Protein AF-A0A7Z9LUC1-F1 (afdb_monomer_lite)

Radius of gyration: 27.68 Å; chains: 1; bounding box: 81×63×62 Å

Structure (mmCIF, N/CA/C/O backbone):
data_AF-A0A7Z9LUC1-F1
#
_entry.id   AF-A0A7Z9LUC1-F1
#
loop_
_atom_site.group_PDB
_atom_site.id
_atom_site.type_symbol
_atom_site.label_atom_id
_atom_site.label_alt_id
_atom_site.label_comp_id
_atom_site.label_asym_id
_atom_site.label_entity_id
_atom_site.label_seq_id
_atom_site.pdbx_PDB_ins_code
_atom_site.Cartn_x
_atom_site.Cartn_y
_atom_site.Cartn_z
_atom_site.occupancy
_atom_site.B_iso_or_equiv
_atom_site.auth_seq_id
_atom_site.auth_comp_id
_atom_site.auth_asym_id
_atom_site.auth_atom_id
_atom_site.pdbx_PDB_model_num
ATOM 1 N N . MET A 1 1 ? -59.939 -39.949 -5.354 1.00 37.09 1 MET A N 1
ATOM 2 C CA . MET A 1 1 ? -58.717 -40.698 -5.726 1.00 37.09 1 MET A CA 1
ATOM 3 C C . MET A 1 1 ? -58.022 -39.953 -6.858 1.00 37.09 1 MET A C 1
ATOM 5 O O . MET A 1 1 ? -58.397 -40.127 -8.005 1.00 37.09 1 MET A O 1
ATOM 9 N N . LEU A 1 2 ? -57.075 -39.066 -6.539 1.00 43.50 2 LEU A N 1
ATOM 10 C CA . LEU A 1 2 ? -56.243 -38.364 -7.525 1.00 43.50 2 LEU A CA 1
ATOM 11 C C . LEU A 1 2 ? -54.857 -39.009 -7.495 1.00 43.50 2 LEU A C 1
ATOM 13 O O . LEU A 1 2 ? -54.134 -38.897 -6.507 1.00 43.50 2 LEU A O 1
ATOM 17 N N . LYS A 1 3 ? -54.538 -39.763 -8.547 1.00 45.09 3 LYS A N 1
ATOM 18 C CA . LYS A 1 3 ? -53.253 -40.441 -8.724 1.00 45.09 3 LYS A CA 1
ATOM 19 C C . LYS A 1 3 ? -52.226 -39.356 -9.073 1.00 45.09 3 LYS A C 1
ATOM 21 O O . LYS A 1 3 ? -52.332 -38.729 -10.119 1.00 45.09 3 LYS A O 1
ATOM 26 N N . LYS A 1 4 ? -51.303 -39.060 -8.154 1.00 48.16 4 LYS A N 1
ATOM 27 C CA . LYS A 1 4 ? -50.199 -38.119 -8.390 1.00 48.16 4 LYS A CA 1
ATOM 28 C C . LYS A 1 4 ? -49.272 -38.739 -9.439 1.00 48.16 4 LYS A C 1
ATOM 30 O O . LYS A 1 4 ? -48.625 -39.743 -9.154 1.00 48.16 4 LYS A O 1
ATOM 35 N N . ASP A 1 5 ? -49.227 -38.148 -10.631 1.00 55.41 5 ASP A N 1
ATOM 36 C CA . ASP A 1 5 ? -48.279 -38.500 -11.695 1.00 55.41 5 ASP A CA 1
ATOM 37 C C . ASP A 1 5 ? -46.853 -38.101 -11.285 1.00 55.41 5 ASP A C 1
ATOM 39 O O . ASP A 1 5 ? -46.320 -37.043 -11.623 1.00 55.41 5 ASP A O 1
ATOM 43 N N . GLU A 1 6 ? -46.222 -38.974 -10.505 1.00 54.75 6 GLU A N 1
ATOM 44 C CA . GLU A 1 6 ? -44.841 -38.848 -10.031 1.00 54.75 6 GLU A CA 1
ATOM 45 C C . GLU A 1 6 ? -43.815 -38.903 -11.183 1.00 54.75 6 GLU A C 1
ATOM 47 O O . GLU A 1 6 ? -42.670 -38.465 -11.051 1.00 54.75 6 GLU A O 1
ATOM 52 N N . THR A 1 7 ? -44.229 -39.418 -12.341 1.00 53.62 7 THR A N 1
ATOM 53 C CA . THR A 1 7 ? -43.395 -39.640 -13.527 1.00 53.62 7 THR A CA 1
ATOM 54 C C . THR A 1 7 ? -43.104 -38.354 -14.298 1.00 53.62 7 THR A C 1
ATOM 56 O O . THR A 1 7 ? -42.040 -38.238 -14.906 1.00 53.62 7 THR A O 1
ATOM 59 N N . THR A 1 8 ? -44.001 -37.367 -14.252 1.00 53.59 8 THR A N 1
ATOM 60 C CA . THR A 1 8 ? -43.848 -36.091 -14.976 1.00 53.59 8 THR A CA 1
ATOM 61 C C . THR A 1 8 ? -42.883 -35.148 -14.251 1.00 53.59 8 THR A C 1
ATOM 63 O O . THR A 1 8 ? -42.060 -34.491 -14.884 1.00 53.59 8 THR A O 1
ATOM 66 N N . SER A 1 9 ? -42.895 -35.163 -12.913 1.00 55.50 9 SER A N 1
ATOM 67 C CA . SER A 1 9 ? -42.012 -34.338 -12.072 1.00 55.50 9 SER A CA 1
ATOM 68 C C . SER A 1 9 ? -40.536 -34.746 -12.187 1.00 55.50 9 SER A C 1
ATOM 70 O O . SER A 1 9 ? -39.660 -33.898 -12.361 1.00 55.50 9 SER A O 1
ATOM 72 N N . LYS A 1 10 ? -40.251 -36.057 -12.205 1.00 56.69 10 LYS A N 1
ATOM 73 C CA . LYS A 1 10 ? -38.877 -36.570 -12.348 1.00 56.69 10 LYS A CA 1
ATOM 74 C C . LYS A 1 10 ? -38.279 -36.215 -13.714 1.00 56.69 10 LYS A C 1
ATOM 76 O O . LYS A 1 10 ? -37.131 -35.790 -13.775 1.00 56.69 10 LYS A O 1
ATOM 81 N N . LYS A 1 11 ? -39.058 -36.295 -14.800 1.00 61.00 11 LYS A N 1
ATOM 82 C CA . LYS A 1 11 ? -38.593 -35.937 -16.155 1.00 61.00 11 LYS A CA 1
ATOM 83 C C . LYS A 1 11 ? -38.233 -34.452 -16.291 1.00 61.00 11 LYS A C 1
ATOM 85 O O . LYS A 1 11 ? -37.214 -34.143 -16.902 1.00 61.00 11 LYS A O 1
ATOM 90 N N . CYS A 1 12 ? -39.007 -33.551 -15.680 1.00 57.94 12 CYS A N 1
ATOM 91 C CA . CYS A 1 12 ? -38.664 -32.125 -15.630 1.00 57.94 12 CYS A CA 1
ATOM 92 C C . CYS A 1 12 ? -37.398 -31.860 -14.805 1.00 57.94 12 CYS A C 1
ATOM 94 O O . CYS A 1 12 ? -36.564 -31.059 -15.216 1.00 57.94 12 CYS A O 1
ATOM 96 N N . LEU A 1 13 ? -37.224 -32.555 -13.677 1.00 63.50 13 LEU A N 1
ATOM 97 C CA . LEU A 1 13 ? -36.044 -32.392 -12.829 1.00 63.50 13 LEU A CA 1
ATOM 98 C C . LEU A 1 13 ? -34.760 -32.853 -13.541 1.00 63.50 13 LEU A C 1
ATOM 100 O O . LEU A 1 13 ? -33.768 -32.129 -13.543 1.00 63.50 13 LEU A O 1
ATOM 104 N N . TYR A 1 14 ? -34.794 -34.008 -14.216 1.00 66.50 14 TYR A N 1
ATOM 105 C CA . TYR A 1 14 ? -33.657 -34.499 -15.002 1.00 66.50 14 TYR A CA 1
ATOM 106 C C . TYR A 1 14 ? -33.365 -33.627 -16.231 1.00 66.50 14 TYR A C 1
ATOM 108 O O . TYR A 1 14 ? -32.198 -33.390 -16.537 1.00 66.50 14 TYR A O 1
ATOM 116 N N . GLY A 1 15 ? -34.397 -33.099 -16.900 1.00 65.81 15 GLY A N 1
ATOM 117 C CA . GLY A 1 15 ? -34.229 -32.166 -18.019 1.00 65.81 15 GLY A CA 1
ATOM 118 C C . GLY A 1 15 ? -33.549 -30.857 -17.604 1.00 65.81 15 GLY A C 1
ATOM 119 O O . GLY A 1 15 ? -32.634 -30.397 -18.284 1.00 65.81 15 GLY A O 1
ATOM 120 N N . SER A 1 16 ? -33.930 -30.297 -16.452 1.00 66.44 16 SER A N 1
ATOM 121 C CA . SER A 1 16 ? -33.320 -29.074 -15.917 1.00 66.44 16 SER A CA 1
ATOM 122 C C . SER A 1 16 ? -31.877 -29.284 -15.451 1.00 66.44 16 SER A C 1
ATOM 124 O O . SER A 1 16 ? -31.035 -28.423 -15.685 1.00 66.44 16 SER A O 1
ATOM 126 N N . ILE A 1 17 ? -31.559 -30.435 -14.848 1.00 66.44 17 ILE A N 1
ATOM 127 C CA . ILE A 1 17 ? -30.181 -30.770 -14.449 1.00 66.44 17 ILE A CA 1
ATOM 128 C C . ILE A 1 17 ? -29.286 -30.944 -15.686 1.00 66.44 17 ILE A C 1
ATOM 130 O O . ILE A 1 17 ? -28.167 -30.436 -15.701 1.00 66.44 17 ILE A O 1
ATOM 134 N N . LEU A 1 18 ? -29.784 -31.594 -16.746 1.00 66.06 18 LEU A N 1
ATOM 135 C CA . LEU A 1 18 ? -29.043 -31.759 -17.999 1.00 66.06 18 LEU A CA 1
ATOM 136 C C . LEU A 1 18 ? -28.792 -30.412 -18.697 1.00 66.06 18 LEU A C 1
ATOM 138 O O . LEU A 1 18 ? -27.696 -30.180 -19.199 1.00 66.06 18 LEU A O 1
ATOM 142 N N . ALA A 1 19 ? -29.769 -29.500 -18.680 1.00 63.81 19 ALA A N 1
ATOM 143 C CA . ALA A 1 19 ? -29.610 -28.155 -19.229 1.00 63.81 19 ALA A CA 1
ATOM 144 C C . ALA A 1 19 ? -28.565 -27.329 -18.456 1.00 63.81 19 ALA A C 1
ATOM 146 O O . ALA A 1 19 ? -27.736 -26.669 -19.077 1.00 63.81 19 ALA A O 1
ATOM 147 N N . ILE A 1 20 ? -28.552 -27.406 -17.119 1.00 62.88 20 ILE A N 1
ATOM 148 C CA . ILE A 1 20 ? -27.555 -26.720 -16.280 1.00 62.88 20 ILE A CA 1
ATOM 149 C C . ILE A 1 20 ? -26.149 -27.289 -16.525 1.00 62.88 20 ILE A C 1
ATOM 151 O O . ILE A 1 20 ? -25.213 -26.512 -16.683 1.00 62.88 20 ILE A O 1
ATOM 155 N N . LEU A 1 21 ? -26.007 -28.615 -16.643 1.00 58.94 21 LEU A N 1
ATOM 156 C CA . LEU A 1 21 ? -24.736 -29.275 -16.981 1.00 58.94 21 LEU A CA 1
ATOM 157 C C . LEU A 1 21 ? -24.201 -28.857 -18.359 1.00 58.94 21 LEU A C 1
ATOM 159 O O . LEU A 1 21 ? -23.006 -28.596 -18.504 1.00 58.94 21 LEU A O 1
ATOM 163 N N . LEU A 1 22 ? -25.080 -28.747 -19.360 1.00 59.06 22 LEU A N 1
ATOM 164 C CA . LEU A 1 22 ? -24.710 -28.311 -20.710 1.00 59.06 22 LEU A CA 1
ATOM 165 C C . LEU A 1 22 ? -24.332 -26.819 -20.761 1.00 59.06 22 LEU A C 1
ATOM 167 O O . LEU A 1 22 ? -23.422 -26.454 -21.500 1.00 59.06 22 LEU A O 1
ATOM 171 N N . LEU A 1 23 ? -24.970 -25.970 -19.947 1.00 57.91 23 LEU A N 1
ATOM 172 C CA . LEU A 1 23 ? -24.651 -24.539 -19.834 1.00 57.91 23 LEU A CA 1
ATOM 173 C C . LEU A 1 23 ? -23.375 -24.268 -19.013 1.00 57.91 23 LEU A C 1
ATOM 175 O O . LEU A 1 23 ? -22.664 -23.307 -19.300 1.00 57.91 23 LEU A O 1
ATOM 179 N N . SER A 1 24 ? -23.038 -25.112 -18.031 1.00 56.50 24 SER A N 1
ATOM 180 C CA . SER A 1 24 ? -21.770 -25.009 -17.290 1.00 56.50 24 SER A CA 1
ATOM 181 C C . SER A 1 24 ? -20.559 -25.518 -18.078 1.00 56.50 24 SER A C 1
ATOM 183 O O . SER A 1 24 ? -19.441 -25.069 -17.840 1.00 56.50 24 SER A O 1
ATOM 185 N N . ALA A 1 25 ? -20.758 -26.427 -19.038 1.00 51.53 25 ALA A N 1
ATOM 186 C CA . ALA A 1 25 ? -19.661 -26.979 -19.834 1.00 51.53 25 ALA A CA 1
ATOM 187 C C . ALA A 1 25 ? -19.021 -25.937 -20.772 1.00 51.53 25 ALA A C 1
ATOM 189 O O . ALA A 1 25 ? -17.828 -26.012 -21.059 1.00 51.53 25 ALA A O 1
ATOM 190 N N . THR A 1 26 ? -19.774 -24.924 -21.214 1.00 50.62 26 THR A N 1
ATOM 191 C CA . THR A 1 26 ? -19.272 -23.920 -22.167 1.00 50.62 26 THR A CA 1
ATOM 192 C C . THR A 1 26 ? -18.388 -22.839 -21.544 1.00 50.62 26 THR A C 1
ATOM 194 O O . THR A 1 26 ? -17.647 -22.185 -22.269 1.00 50.62 26 THR A O 1
ATOM 197 N N . THR A 1 27 ? -18.415 -22.642 -20.220 1.00 49.31 27 THR A N 1
ATOM 198 C CA . THR A 1 27 ? -17.575 -21.625 -19.556 1.00 49.31 27 THR A CA 1
ATOM 199 C C . THR A 1 27 ? -16.221 -22.156 -19.092 1.00 49.31 27 THR A C 1
ATOM 201 O O . THR A 1 27 ? -15.328 -21.360 -18.822 1.00 49.31 27 THR A O 1
ATOM 204 N N . VAL A 1 28 ? -16.043 -23.479 -19.023 1.00 48.56 28 VAL A N 1
ATOM 205 C CA . VAL A 1 28 ? -14.766 -24.095 -18.617 1.00 48.56 28 VAL A CA 1
ATOM 206 C C . VAL A 1 28 ? -13.767 -24.132 -19.781 1.00 48.56 28 VAL A C 1
ATOM 208 O O . VAL A 1 28 ? -12.572 -23.984 -19.567 1.00 48.56 28 VAL A O 1
ATOM 211 N N . GLY A 1 29 ? -14.239 -24.208 -21.030 1.00 43.66 29 GLY A N 1
ATOM 212 C CA . GLY A 1 29 ? -13.364 -24.281 -22.209 1.00 43.66 29 GLY A CA 1
ATOM 213 C C . GLY A 1 29 ? -12.673 -22.973 -22.621 1.00 43.66 29 GLY A C 1
ATOM 214 O O . GLY A 1 29 ? -11.843 -23.000 -23.519 1.00 43.66 29 GLY A O 1
ATOM 215 N N . ALA A 1 30 ? -13.003 -21.829 -22.009 1.00 46.62 30 ALA A N 1
ATOM 216 C CA . ALA A 1 30 ? -12.463 -20.525 -22.417 1.00 46.62 30 ALA A CA 1
ATOM 217 C C . ALA A 1 30 ? -11.387 -19.957 -21.471 1.00 46.62 30 ALA A C 1
ATOM 219 O O . ALA A 1 30 ? -10.785 -18.934 -21.791 1.00 46.62 30 ALA A O 1
ATOM 220 N N . MET A 1 31 ? -11.134 -20.591 -20.318 1.00 43.66 31 MET A N 1
ATOM 221 C CA . MET A 1 31 ? -10.157 -20.110 -19.325 1.00 43.66 31 MET A CA 1
ATOM 222 C C . MET A 1 31 ? -8.804 -20.843 -19.343 1.00 43.66 31 MET A C 1
ATOM 224 O O . MET A 1 31 ? -7.901 -20.430 -18.623 1.00 43.66 31 MET A O 1
ATOM 228 N N . GLU A 1 32 ? -8.619 -21.848 -20.204 1.00 43.88 32 GLU A N 1
ATOM 229 C CA . GLU A 1 32 ? -7.378 -22.643 -20.297 1.00 43.88 32 GLU A CA 1
ATOM 230 C C . GLU A 1 32 ? -6.817 -22.746 -21.726 1.00 43.88 32 GLU A C 1
ATOM 232 O O . GLU A 1 32 ? -6.118 -23.693 -22.069 1.00 43.88 32 GLU A O 1
ATOM 237 N N . GLN A 1 33 ? -7.022 -21.730 -22.574 1.00 40.84 33 GLN A N 1
ATOM 238 C CA . GLN A 1 33 ? -6.252 -21.619 -23.828 1.00 40.84 33 GLN A CA 1
ATOM 239 C C . GLN A 1 33 ? -4.809 -21.100 -23.602 1.00 40.84 33 GLN A C 1
ATOM 241 O O . GLN A 1 33 ? -4.160 -20.602 -24.520 1.00 40.84 33 GLN A O 1
ATOM 246 N N . TYR A 1 34 ? -4.320 -21.186 -22.364 1.00 37.03 34 TYR A N 1
ATOM 247 C CA . TYR A 1 34 ? -2.911 -21.133 -21.994 1.00 37.03 34 TYR A CA 1
ATOM 248 C C . TYR A 1 34 ? -2.646 -22.434 -21.227 1.00 37.03 34 TYR A C 1
ATOM 250 O O . TYR A 1 34 ? -3.199 -22.613 -20.145 1.00 37.03 34 TYR A O 1
ATOM 258 N N . PRO A 1 35 ? -1.865 -23.364 -21.786 1.00 45.97 35 PRO A N 1
ATOM 259 C CA . PRO A 1 35 ? -0.582 -23.089 -22.409 1.00 45.97 35 PRO A CA 1
ATOM 260 C C . PRO A 1 35 ? -0.699 -22.871 -23.916 1.00 45.97 35 PRO A C 1
ATOM 262 O O . PRO A 1 35 ? -1.542 -23.468 -24.579 1.00 45.97 35 PRO A O 1
ATOM 265 N N . TYR A 1 36 ? 0.174 -22.017 -24.452 1.00 48.25 36 TYR A N 1
ATOM 266 C CA . TYR A 1 36 ? 0.533 -22.040 -25.867 1.00 48.25 36 TYR A CA 1
ATOM 267 C C . TYR A 1 36 ? 0.871 -23.491 -26.232 1.00 48.25 36 TYR A C 1
ATOM 269 O O . TYR A 1 36 ? 1.918 -24.009 -25.846 1.00 48.25 36 TYR A O 1
ATOM 277 N N . PHE A 1 37 ? -0.074 -24.178 -26.871 1.00 47.78 37 PHE A N 1
ATOM 278 C CA . PHE A 1 37 ? 0.138 -25.513 -27.396 1.00 47.78 37 PHE A CA 1
ATOM 279 C C . PHE A 1 37 ? 0.857 -25.305 -28.717 1.00 47.78 37 PHE A C 1
ATOM 281 O O . PHE A 1 37 ? 0.205 -25.061 -29.728 1.00 47.78 37 PHE A O 1
ATOM 288 N N . ASP A 1 38 ? 2.188 -25.285 -28.673 1.00 52.62 38 ASP A N 1
ATOM 289 C CA . ASP A 1 38 ? 3.006 -25.263 -29.878 1.00 52.62 38 ASP A CA 1
ATOM 290 C C . ASP A 1 38 ? 2.723 -26.563 -30.633 1.00 52.62 38 ASP A C 1
ATOM 292 O O . ASP A 1 38 ? 3.088 -27.639 -30.141 1.00 52.62 38 ASP A O 1
ATOM 296 N N . PRO A 1 39 ? 2.012 -26.541 -31.773 1.00 54.47 39 PRO A N 1
ATOM 297 C CA . PRO A 1 39 ? 1.975 -27.721 -32.598 1.00 54.47 39 PRO A CA 1
ATOM 298 C C . PRO A 1 39 ? 3.404 -27.869 -33.110 1.00 54.47 39 PRO A C 1
ATOM 300 O O . PRO A 1 39 ? 3.813 -27.136 -34.008 1.00 54.47 39 PRO A O 1
ATOM 303 N N . GLN A 1 40 ? 4.148 -28.816 -32.539 1.00 53.09 40 GLN A N 1
ATOM 304 C CA . GLN A 1 40 ? 5.471 -29.276 -32.981 1.00 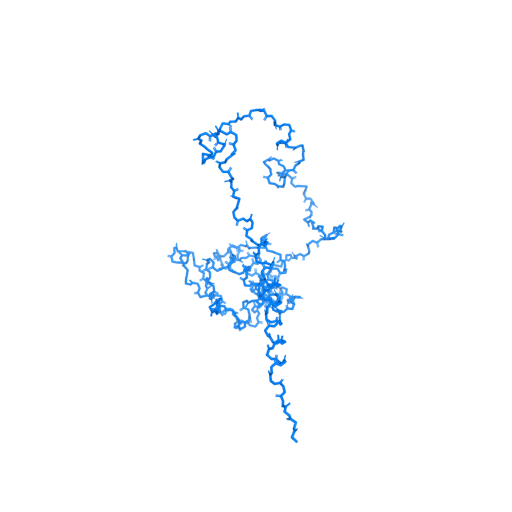53.09 40 GLN A CA 1
ATOM 305 C C . GLN A 1 40 ? 5.431 -29.913 -34.396 1.00 53.09 40 GLN A C 1
ATOM 307 O O . GLN A 1 40 ? 5.966 -30.979 -34.680 1.00 53.09 40 GLN A O 1
ATOM 312 N N . GLN A 1 41 ? 4.651 -29.314 -35.293 1.00 51.34 41 GLN A N 1
ATOM 313 C CA . GLN A 1 41 ? 4.353 -29.698 -36.665 1.00 51.34 41 GLN A CA 1
ATOM 314 C C . GLN A 1 41 ? 4.485 -28.477 -37.593 1.00 51.34 41 GLN A C 1
ATOM 316 O O . GLN A 1 41 ? 3.841 -28.397 -38.639 1.00 51.34 41 GLN A O 1
ATOM 321 N N . GLY A 1 42 ? 5.316 -27.501 -37.219 1.00 53.62 42 GLY A N 1
ATOM 322 C CA . GLY A 1 42 ? 5.697 -26.382 -38.076 1.00 53.62 42 GLY A CA 1
ATOM 323 C C . GLY A 1 42 ? 6.886 -26.728 -38.982 1.00 53.62 42 GLY A C 1
ATOM 324 O O . GLY A 1 42 ? 7.954 -27.093 -38.504 1.00 53.62 42 GLY A O 1
ATOM 325 N N . PHE A 1 43 ? 6.699 -26.585 -40.299 1.00 54.59 43 PHE A N 1
ATOM 326 C CA . PHE A 1 43 ? 7.732 -26.443 -41.347 1.00 54.59 43 PHE A CA 1
ATOM 327 C C . PHE A 1 43 ? 8.921 -27.434 -41.387 1.00 54.59 43 PHE A C 1
ATOM 329 O O . PHE A 1 43 ? 9.948 -27.111 -41.979 1.00 54.59 43 PHE A O 1
ATOM 336 N N . GLY A 1 44 ? 8.800 -28.650 -40.843 1.00 54.81 44 GLY A N 1
ATOM 337 C CA . GLY A 1 44 ? 9.841 -29.684 -40.982 1.00 54.81 44 GLY A CA 1
ATOM 338 C C . GLY A 1 44 ? 11.143 -29.370 -40.234 1.00 54.81 44 GLY A C 1
ATOM 339 O O . GLY A 1 44 ? 12.224 -29.713 -40.705 1.00 54.81 44 GLY A O 1
ATOM 340 N N . ILE A 1 45 ? 11.047 -28.688 -39.091 1.00 56.75 45 ILE A N 1
ATOM 341 C CA . ILE A 1 45 ? 12.195 -28.323 -38.257 1.00 56.75 45 ILE A CA 1
ATOM 342 C C . ILE A 1 45 ? 12.453 -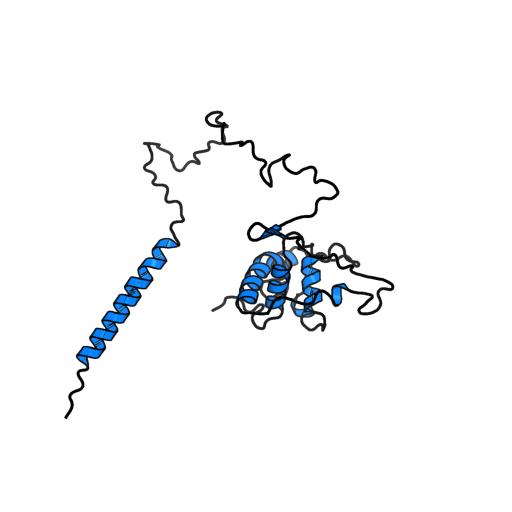29.457 -37.255 1.00 56.75 45 ILE A C 1
ATOM 344 O O . ILE A 1 45 ? 11.632 -29.712 -36.385 1.00 56.75 45 ILE A O 1
ATOM 348 N N . GLU A 1 46 ? 13.604 -30.127 -37.341 1.00 55.06 46 GLU A N 1
ATOM 349 C CA . GLU A 1 46 ? 13.928 -31.302 -36.503 1.00 55.06 46 GLU A CA 1
ATOM 350 C C . GLU A 1 46 ? 14.281 -30.971 -35.029 1.00 55.06 46 GLU A C 1
ATOM 352 O O . GLU A 1 46 ? 14.744 -31.848 -34.310 1.00 55.06 46 GLU A O 1
ATOM 357 N N . ASN A 1 47 ? 14.078 -29.730 -34.557 1.00 56.22 47 ASN A N 1
ATOM 358 C CA . ASN A 1 47 ? 14.402 -29.271 -33.190 1.00 56.22 47 ASN A CA 1
ATOM 359 C C . ASN A 1 47 ? 13.577 -28.035 -32.756 1.00 56.22 47 ASN A C 1
ATOM 361 O O . ASN A 1 47 ? 14.127 -27.041 -32.279 1.00 56.22 47 ASN A O 1
ATOM 365 N N . ASP A 1 48 ? 12.258 -28.073 -32.926 1.00 58.28 48 ASP A N 1
ATOM 366 C CA . ASP A 1 48 ? 11.347 -26.977 -32.541 1.00 58.28 48 ASP A CA 1
ATOM 367 C C . ASP A 1 48 ? 11.306 -26.653 -31.031 1.00 58.28 48 ASP A C 1
ATOM 369 O O . ASP A 1 48 ? 10.933 -25.551 -30.643 1.00 58.28 48 ASP A O 1
ATOM 373 N N . ALA A 1 49 ? 11.748 -27.581 -30.176 1.00 54.00 49 ALA A N 1
ATOM 374 C CA . ALA A 1 49 ? 11.832 -27.400 -28.728 1.00 54.00 49 ALA A CA 1
ATOM 375 C C . ALA A 1 49 ? 13.027 -26.541 -28.275 1.00 54.00 49 ALA A C 1
ATOM 377 O O . ALA A 1 49 ? 13.108 -26.156 -27.106 1.00 54.00 49 ALA A O 1
ATOM 378 N N . SER A 1 50 ? 13.980 -26.255 -29.168 1.00 54.91 50 SER A N 1
ATOM 379 C CA . SER A 1 50 ? 15.036 -25.286 -28.867 1.00 54.91 50 SER A CA 1
ATOM 380 C C . SER A 1 50 ? 14.415 -23.893 -28.901 1.00 54.91 50 SER A C 1
ATOM 382 O O . SER A 1 50 ? 13.651 -23.623 -29.827 1.00 54.91 50 SER A O 1
ATOM 384 N N . PRO A 1 51 ? 14.722 -22.985 -27.952 1.00 56.12 51 PRO A N 1
ATOM 385 C CA . PRO A 1 51 ? 14.321 -21.596 -28.099 1.00 56.12 51 PRO A CA 1
ATOM 386 C C . PRO A 1 51 ? 14.748 -21.156 -29.498 1.00 56.12 51 PRO A C 1
ATOM 388 O O . PRO A 1 51 ? 15.931 -21.196 -29.828 1.00 56.12 51 PRO A O 1
ATOM 391 N N . TRP A 1 52 ? 13.784 -20.785 -30.336 1.00 53.91 52 TRP A N 1
ATOM 392 C CA . TRP A 1 52 ? 14.022 -20.309 -31.704 1.00 53.91 52 TRP A CA 1
ATOM 393 C C . TRP A 1 52 ? 14.978 -19.106 -31.751 1.00 53.91 52 TRP A C 1
ATOM 395 O O . TRP A 1 52 ? 15.480 -18.729 -32.806 1.00 53.91 52 TRP A O 1
ATOM 405 N N . PHE A 1 53 ? 15.245 -18.522 -30.586 1.00 53.44 53 PHE A N 1
ATOM 406 C CA . PHE A 1 53 ? 16.344 -17.623 -30.321 1.00 53.44 53 PHE A CA 1
ATOM 407 C C . PHE A 1 53 ? 17.597 -18.401 -29.911 1.00 53.44 53 PHE A C 1
ATOM 409 O O . PHE A 1 53 ? 17.816 -18.707 -28.740 1.00 53.44 53 PHE A O 1
ATOM 416 N N . ASP A 1 54 ? 18.491 -18.618 -30.863 1.00 63.97 54 ASP A N 1
ATOM 417 C CA . ASP A 1 54 ? 19.857 -19.104 -30.647 1.00 63.97 54 ASP A CA 1
ATOM 418 C C . ASP A 1 54 ? 20.789 -18.045 -30.011 1.00 63.97 54 ASP A C 1
ATOM 420 O O . ASP A 1 54 ? 22.015 -18.161 -30.067 1.00 63.97 54 ASP A O 1
ATOM 424 N N . GLY A 1 55 ? 20.211 -16.982 -29.437 1.00 62.69 55 GLY A N 1
ATOM 425 C CA . GLY A 1 55 ? 20.924 -15.830 -28.892 1.00 62.69 55 GLY A CA 1
ATOM 426 C C . GLY A 1 55 ? 21.664 -14.996 -29.941 1.00 62.69 55 GLY A C 1
ATOM 427 O O . GLY A 1 55 ? 22.383 -14.072 -29.560 1.00 62.69 55 GLY A O 1
ATOM 428 N N . LYS A 1 56 ? 21.523 -15.297 -31.241 1.00 63.19 56 LYS A N 1
ATOM 429 C CA . LYS A 1 56 ? 22.160 -14.521 -32.303 1.00 63.19 56 LYS A CA 1
ATOM 430 C C . LYS A 1 56 ? 21.291 -13.337 -32.689 1.00 63.19 56 LYS A C 1
ATOM 432 O O . LYS A 1 56 ? 20.076 -13.433 -32.851 1.00 63.19 56 LYS A O 1
ATOM 437 N N . ASP A 1 57 ? 21.954 -12.201 -32.857 1.00 62.31 57 ASP A N 1
ATOM 438 C CA . ASP A 1 57 ? 21.314 -10.993 -33.343 1.00 62.31 57 ASP A CA 1
ATOM 439 C C . ASP A 1 57 ? 21.094 -11.108 -34.854 1.00 62.31 57 ASP A C 1
ATOM 441 O O . ASP A 1 57 ? 22.031 -11.032 -35.649 1.00 62.31 57 ASP A O 1
ATOM 445 N N . TYR A 1 58 ? 19.848 -11.347 -35.256 1.00 68.88 58 TYR A N 1
ATOM 446 C CA . TYR A 1 58 ? 19.473 -11.379 -36.663 1.00 68.88 58 TYR A CA 1
ATOM 447 C C . TYR A 1 58 ? 19.059 -9.974 -37.125 1.00 68.88 58 TYR A C 1
ATOM 449 O O . TYR A 1 58 ? 18.047 -9.454 -36.642 1.00 68.88 58 TYR A O 1
ATOM 457 N N . PRO A 1 59 ? 19.798 -9.335 -38.051 1.00 70.50 59 PRO A N 1
ATOM 458 C CA . PRO A 1 59 ? 19.581 -7.932 -38.414 1.00 70.50 59 PRO A CA 1
ATOM 459 C C . PRO A 1 59 ? 18.438 -7.721 -39.421 1.00 70.50 59 PRO A C 1
ATOM 461 O O . PRO A 1 59 ? 18.235 -6.612 -39.905 1.00 70.50 59 PRO A O 1
ATOM 464 N N . PHE A 1 60 ? 17.688 -8.766 -39.774 1.00 75.38 60 PHE A N 1
ATOM 465 C CA . PHE A 1 60 ? 16.566 -8.669 -40.706 1.00 75.38 60 PHE A CA 1
ATOM 466 C C . PHE A 1 60 ? 15.246 -8.346 -39.983 1.00 75.38 60 PHE A C 1
ATOM 468 O O . PHE A 1 60 ? 15.036 -8.743 -38.841 1.00 75.38 60 PHE A O 1
ATOM 475 N N . PHE A 1 61 ? 14.352 -7.616 -40.662 1.00 76.88 61 PHE A N 1
ATOM 476 C CA . PHE A 1 61 ? 13.027 -7.193 -40.165 1.00 76.88 61 PHE A CA 1
ATOM 477 C C . PHE A 1 61 ? 13.036 -6.317 -38.891 1.00 76.88 61 PHE A C 1
ATOM 479 O O . PHE A 1 61 ? 12.067 -6.309 -38.133 1.00 76.88 61 PHE A O 1
ATOM 486 N N . ARG A 1 62 ? 14.099 -5.532 -38.662 1.00 73.81 62 ARG A N 1
ATOM 487 C CA . ARG A 1 62 ? 14.229 -4.643 -37.487 1.00 73.81 62 ARG A CA 1
ATOM 488 C C . ARG A 1 62 ? 13.414 -3.354 -37.562 1.00 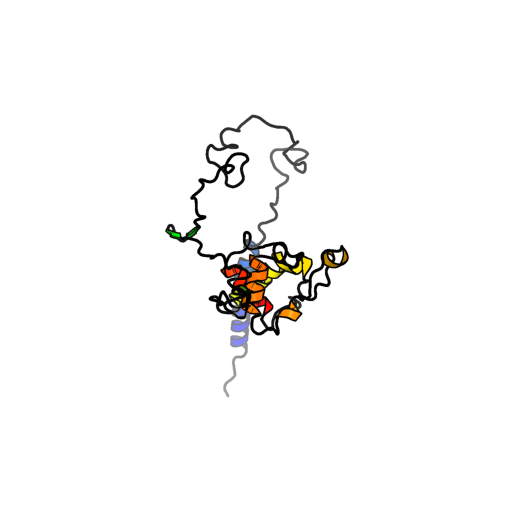73.81 62 ARG A C 1
ATOM 490 O O . ARG A 1 62 ? 13.228 -2.701 -36.541 1.00 73.81 62 ARG A O 1
ATOM 497 N N . GLU A 1 63 ? 12.850 -3.042 -38.726 1.00 78.62 63 GLU A N 1
ATOM 498 C CA . GLU A 1 63 ? 12.202 -1.750 -39.000 1.00 78.62 63 GLU A CA 1
ATOM 499 C C . GLU A 1 63 ? 11.040 -1.400 -38.062 1.00 78.62 63 GLU A C 1
ATOM 501 O O . GLU A 1 63 ? 10.717 -0.227 -37.879 1.00 78.62 63 GLU A O 1
ATOM 506 N N . MET A 1 64 ? 10.399 -2.410 -37.462 1.00 81.50 64 MET A N 1
ATOM 507 C CA . MET A 1 64 ? 9.326 -2.227 -36.477 1.00 81.50 64 MET A CA 1
ATOM 508 C C . MET A 1 64 ? 9.650 -2.807 -35.092 1.00 81.50 64 MET A C 1
ATOM 510 O O . MET A 1 64 ? 8.791 -2.753 -34.212 1.00 81.50 64 MET A O 1
ATOM 514 N N . TYR A 1 65 ? 10.853 -3.351 -34.888 1.00 80.25 65 TYR A N 1
ATOM 515 C CA . TYR A 1 65 ? 11.277 -3.905 -33.598 1.00 80.25 65 TYR A CA 1
ATOM 516 C C . TYR A 1 65 ? 11.572 -2.767 -32.608 1.00 80.25 65 TYR A C 1
ATOM 518 O O . TYR A 1 65 ? 10.962 -2.696 -31.541 1.00 80.25 65 TYR A O 1
ATOM 526 N N . ASP A 1 66 ? 12.377 -1.795 -33.049 1.00 79.31 66 ASP A N 1
ATOM 527 C CA . ASP A 1 66 ? 12.727 -0.585 -32.297 1.00 79.31 66 ASP A CA 1
ATOM 528 C C . ASP A 1 66 ? 11.919 0.608 -32.821 1.00 79.31 66 ASP A C 1
ATOM 530 O O . ASP A 1 66 ? 12.391 1.484 -33.549 1.00 79.31 66 ASP A O 1
ATOM 534 N N . GLY A 1 67 ? 10.620 0.598 -32.521 1.00 80.94 67 GLY A N 1
ATOM 535 C CA . GLY A 1 67 ? 9.712 1.630 -33.012 1.00 80.94 67 GLY A CA 1
ATOM 536 C C . GLY A 1 67 ? 10.074 3.036 -32.509 1.00 80.94 67 GLY A C 1
ATOM 537 O O . GLY A 1 67 ? 10.424 3.221 -31.353 1.00 80.94 67 GLY A O 1
ATOM 538 N N . LYS A 1 68 ? 9.845 4.066 -33.339 1.00 81.88 68 LYS A N 1
ATOM 539 C CA . LYS A 1 68 ? 10.110 5.494 -33.028 1.00 81.88 68 LYS A CA 1
ATOM 540 C C . LYS A 1 68 ? 9.424 6.037 -31.753 1.00 81.88 68 LYS A C 1
ATOM 542 O O . LYS A 1 68 ? 9.757 7.125 -31.286 1.00 81.88 68 LYS A O 1
ATOM 547 N N . SER A 1 69 ? 8.418 5.342 -31.223 1.00 81.88 69 SER A N 1
ATOM 548 C CA . SER A 1 69 ? 7.697 5.767 -30.020 1.00 81.88 69 SER A CA 1
ATOM 549 C C . SER A 1 69 ? 8.470 5.382 -28.767 1.00 81.88 69 SER A C 1
ATOM 551 O O . SER A 1 69 ? 8.657 4.192 -28.528 1.00 81.88 69 SER A O 1
ATOM 553 N N . LEU A 1 70 ? 8.751 6.371 -27.916 1.00 78.38 70 LEU A N 1
ATOM 554 C CA . LEU A 1 70 ? 9.317 6.161 -26.582 1.00 78.38 70 LEU A CA 1
ATOM 555 C C . LEU A 1 70 ? 8.487 5.142 -25.792 1.00 78.38 70 LEU A C 1
ATOM 557 O O . LEU A 1 70 ? 7.258 5.280 -25.694 1.00 78.38 70 LEU A O 1
ATOM 561 N N . LYS A 1 71 ? 9.143 4.133 -25.215 1.00 79.56 71 LYS A N 1
ATOM 562 C CA . LYS A 1 71 ? 8.494 3.199 -24.286 1.00 79.56 71 LYS A CA 1
ATOM 563 C C . LYS A 1 71 ? 8.639 3.677 -22.837 1.00 79.56 71 LYS A C 1
ATOM 565 O O . LYS A 1 71 ? 9.625 4.317 -22.503 1.00 79.56 71 LYS A O 1
ATOM 570 N N . PRO A 1 72 ? 7.705 3.329 -21.931 1.00 75.69 72 PRO A N 1
ATOM 571 C CA . PRO A 1 72 ? 7.749 3.796 -20.540 1.00 75.69 72 PRO A CA 1
ATOM 572 C C . PRO A 1 72 ? 8.996 3.407 -19.727 1.00 75.69 72 PRO A C 1
ATOM 574 O O . PRO A 1 72 ? 9.300 4.077 -18.747 1.00 75.69 72 PRO A O 1
ATOM 577 N N . GLN A 1 73 ? 9.675 2.311 -20.083 1.00 79.94 73 GLN A N 1
ATOM 578 C CA . GLN A 1 73 ? 10.844 1.781 -19.362 1.00 79.94 73 GLN A CA 1
ATOM 579 C C . GLN A 1 73 ? 12.039 1.525 -20.297 1.00 79.94 73 GLN A C 1
ATOM 581 O O . GLN A 1 73 ? 12.931 0.753 -19.963 1.00 79.94 73 GLN A O 1
ATOM 586 N N . GLU A 1 74 ? 12.044 2.134 -21.484 1.00 81.31 74 GLU A N 1
ATOM 587 C CA . GLU A 1 74 ? 13.162 2.017 -22.426 1.00 81.31 74 GLU A CA 1
ATOM 588 C C . GLU A 1 74 ? 14.354 2.845 -21.941 1.00 81.31 74 GLU A C 1
ATOM 590 O O . GLU A 1 74 ? 14.196 3.943 -21.396 1.00 81.31 74 GLU A O 1
ATOM 595 N N . GLU A 1 75 ? 15.563 2.324 -22.118 1.00 78.25 75 GLU A N 1
ATOM 596 C CA . GLU A 1 75 ? 16.775 3.048 -21.754 1.00 78.25 75 GLU A CA 1
ATOM 597 C C . GLU A 1 75 ? 16.831 4.403 -22.485 1.00 78.25 75 GLU A C 1
ATOM 599 O O . GLU A 1 75 ? 16.539 4.509 -23.670 1.00 78.25 75 GLU A O 1
ATOM 604 N N . GLY A 1 76 ? 17.130 5.482 -21.758 1.00 73.25 76 GLY A N 1
ATOM 605 C CA . GLY A 1 76 ? 17.167 6.838 -22.324 1.00 73.25 76 GLY A CA 1
ATOM 606 C C . GLY A 1 76 ? 15.808 7.526 -22.549 1.00 73.25 76 GLY A C 1
ATOM 607 O O . GLY A 1 76 ? 15.789 8.737 -22.759 1.00 73.25 76 GLY A O 1
ATOM 608 N N . SER A 1 77 ? 14.671 6.831 -22.426 1.00 67.44 77 SER A N 1
ATOM 609 C CA . SER A 1 77 ? 13.337 7.410 -22.694 1.00 67.44 77 SER A CA 1
ATOM 610 C C . SER A 1 77 ? 12.816 8.387 -21.618 1.00 67.44 77 SER A C 1
ATOM 612 O O . SER A 1 77 ? 12.065 9.308 -21.943 1.00 67.44 77 SER A O 1
ATOM 614 N N . TYR A 1 78 ? 13.231 8.230 -20.350 1.00 59.94 78 TYR A N 1
ATOM 615 C CA . TYR A 1 78 ? 12.699 8.981 -19.192 1.00 59.94 78 TYR A CA 1
ATOM 616 C C . TYR A 1 78 ? 13.763 9.467 -18.187 1.00 59.94 78 TYR A C 1
ATOM 618 O O . TYR A 1 78 ? 13.519 9.517 -16.984 1.00 59.94 78 TYR A O 1
ATOM 626 N N . GLN A 1 79 ? 14.959 9.844 -18.644 1.00 57.59 79 GLN A N 1
ATOM 627 C CA . GLN A 1 79 ? 16.034 10.243 -17.716 1.00 57.59 79 GLN A CA 1
ATOM 628 C C . GLN A 1 79 ? 15.874 11.667 -17.147 1.00 57.59 79 GLN A C 1
ATOM 630 O O . GLN A 1 79 ? 16.346 11.936 -16.048 1.00 57.59 79 GLN A O 1
ATOM 635 N N . ASN A 1 8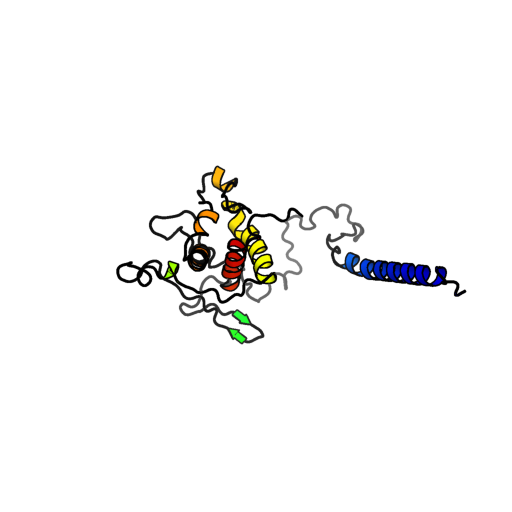0 ? 15.156 12.565 -17.838 1.00 62.41 80 ASN A N 1
ATOM 636 C CA . ASN A 1 80 ? 14.968 13.953 -17.400 1.00 62.41 80 ASN A CA 1
ATOM 637 C C . ASN A 1 80 ? 13.481 14.325 -17.343 1.00 62.41 80 ASN A C 1
ATOM 639 O O . ASN A 1 80 ? 12.881 14.708 -18.350 1.00 62.41 80 ASN A O 1
ATOM 643 N N . PHE A 1 81 ? 12.878 14.245 -16.156 1.00 63.75 81 PHE A N 1
ATOM 644 C CA . PHE A 1 81 ? 11.560 14.834 -15.930 1.00 63.75 81 PHE A CA 1
ATOM 645 C C . PHE A 1 81 ? 11.674 16.365 -15.911 1.00 63.75 81 PHE A C 1
ATOM 647 O O . PHE A 1 81 ? 12.583 16.895 -15.270 1.00 63.75 81 PHE A O 1
ATOM 654 N N . PRO A 1 82 ? 10.752 17.110 -16.548 1.00 69.50 82 PRO A N 1
ATOM 655 C CA . PRO A 1 82 ? 10.668 18.551 -16.342 1.00 69.50 82 PRO A CA 1
ATOM 656 C C . PRO A 1 82 ? 10.491 18.851 -14.847 1.00 69.50 82 PRO A C 1
ATOM 658 O O . PRO A 1 82 ? 9.629 18.242 -14.207 1.00 69.50 82 PRO A O 1
ATOM 661 N N . GLU A 1 83 ? 11.243 19.814 -14.304 1.00 66.19 83 GLU A N 1
ATOM 662 C CA . GLU A 1 83 ? 11.294 20.128 -12.858 1.00 66.19 83 GLU A CA 1
ATOM 663 C C . GLU A 1 83 ? 9.921 20.397 -12.213 1.00 66.19 83 GLU A C 1
ATOM 665 O O . GLU A 1 83 ? 9.748 20.246 -11.008 1.00 66.19 83 GLU A O 1
ATOM 670 N N . LYS A 1 84 ? 8.927 20.802 -13.012 1.00 68.94 84 LYS A N 1
ATOM 671 C CA . LYS A 1 84 ? 7.565 21.144 -12.564 1.00 68.94 84 LYS A CA 1
ATOM 672 C C . LYS A 1 84 ? 6.503 20.144 -13.026 1.00 68.94 84 LYS A C 1
ATOM 674 O O . LYS A 1 84 ? 5.311 20.452 -12.991 1.00 68.94 84 LYS A O 1
ATOM 679 N N . SER A 1 85 ? 6.912 18.975 -13.513 1.00 65.31 85 SER A N 1
ATOM 680 C CA . SER A 1 85 ? 5.965 17.936 -13.906 1.00 65.31 85 SER A CA 1
ATOM 681 C C . SER A 1 85 ? 5.306 17.322 -12.669 1.00 65.31 85 SER A C 1
ATOM 683 O O . SER A 1 85 ? 5.953 17.002 -11.676 1.00 65.31 85 SER A O 1
ATOM 685 N N . VAL A 1 86 ? 3.982 17.188 -12.720 1.00 59.06 86 VAL A N 1
ATOM 686 C CA . VAL A 1 86 ? 3.200 16.445 -11.729 1.00 59.06 86 VAL A CA 1
ATOM 687 C C . VAL A 1 86 ? 2.708 15.158 -12.380 1.00 59.06 86 VAL A C 1
ATOM 689 O O . VAL A 1 86 ? 2.227 15.212 -13.514 1.00 59.06 86 VAL A O 1
ATOM 692 N N . PRO A 1 87 ? 2.787 14.006 -11.693 1.00 63.88 87 PRO A N 1
ATOM 693 C CA . PRO A 1 87 ? 2.241 12.767 -12.220 1.00 63.88 87 PRO A CA 1
ATOM 694 C C . PRO A 1 87 ? 0.732 12.923 -12.438 1.00 63.88 87 PRO A C 1
ATOM 696 O O . PRO A 1 87 ? -0.024 13.279 -11.529 1.00 63.88 87 PRO A O 1
ATOM 699 N N . VAL A 1 88 ? 0.291 12.662 -13.666 1.00 65.00 88 VAL A N 1
ATOM 700 C CA . VAL A 1 88 ? -1.118 12.705 -14.060 1.00 65.00 88 VAL A CA 1
ATOM 701 C C . VAL A 1 88 ? -1.607 11.306 -14.407 1.00 65.00 88 VAL A C 1
ATOM 703 O O . VAL A 1 88 ? -0.882 10.513 -15.003 1.00 65.00 88 VAL A O 1
ATOM 706 N N . ARG A 1 89 ? -2.856 10.998 -14.051 1.00 64.56 89 ARG A N 1
ATOM 707 C CA . ARG A 1 89 ? -3.552 9.793 -14.517 1.00 64.56 89 ARG A CA 1
ATOM 708 C C . ARG A 1 89 ? -4.649 10.209 -15.483 1.00 64.56 89 ARG A C 1
ATOM 710 O O . ARG A 1 89 ? -5.393 11.143 -15.196 1.00 64.56 89 ARG A O 1
ATOM 717 N N . ILE A 1 90 ? -4.793 9.487 -16.590 1.00 68.94 90 ILE A N 1
ATOM 718 C CA . ILE A 1 90 ? -5.966 9.623 -17.453 1.00 68.94 90 ILE A CA 1
ATOM 719 C C . ILE A 1 90 ? -7.053 8.673 -16.945 1.00 68.94 90 ILE A C 1
ATOM 721 O O . ILE A 1 90 ? -6.847 7.463 -16.892 1.00 68.94 90 ILE A O 1
ATOM 725 N N . VAL A 1 91 ? -8.206 9.211 -16.551 1.00 66.31 91 VAL A N 1
ATOM 726 C CA . VAL A 1 91 ? -9.399 8.426 -16.200 1.00 66.31 91 VAL A CA 1
ATOM 727 C C . VAL A 1 91 ? -10.496 8.805 -17.182 1.00 66.31 91 VAL A C 1
ATOM 729 O O . VAL A 1 91 ? -10.914 9.960 -17.214 1.00 66.31 91 VAL A O 1
ATOM 732 N N . LEU A 1 92 ? -10.937 7.846 -18.005 1.00 73.94 92 LEU A N 1
ATOM 733 C CA . LEU A 1 92 ? -11.961 8.066 -19.039 1.00 73.94 92 LEU A CA 1
ATOM 734 C C . LEU A 1 92 ? -11.642 9.277 -19.942 1.00 73.94 92 LEU A C 1
ATOM 736 O O . LEU A 1 92 ? -12.482 10.145 -20.168 1.00 73.94 92 LEU A O 1
ATOM 740 N N . GLY A 1 93 ? -10.389 9.381 -20.396 1.00 74.31 93 GLY A N 1
ATOM 741 C CA . GLY A 1 93 ? -9.929 10.468 -21.270 1.00 74.31 93 GLY A CA 1
ATOM 742 C C . GLY A 1 93 ? -9.699 11.819 -20.580 1.00 74.31 93 GLY A C 1
ATOM 743 O O . GLY A 1 93 ? -9.260 12.761 -21.234 1.00 74.31 93 GLY A O 1
ATOM 744 N N . LYS A 1 94 ? -9.946 11.941 -19.269 1.00 69.94 94 LYS A N 1
ATOM 745 C CA . LYS A 1 94 ? -9.705 13.177 -18.511 1.00 69.94 94 LYS A CA 1
ATOM 746 C C . LYS A 1 94 ? -8.416 13.091 -17.707 1.00 69.94 94 LYS A C 1
ATOM 748 O O . LYS A 1 94 ? -8.181 12.104 -17.011 1.00 69.94 94 LYS A O 1
ATOM 753 N N . VAL A 1 95 ? -7.614 14.154 -17.768 1.00 73.00 95 VAL A N 1
ATOM 754 C CA . VAL A 1 95 ? -6.445 14.343 -16.901 1.00 73.00 95 VAL A CA 1
ATOM 755 C C . VAL A 1 95 ? -6.940 14.561 -15.475 1.00 73.00 95 VAL A C 1
ATOM 757 O O . VAL A 1 95 ? -7.534 15.591 -15.159 1.00 73.00 95 VAL A O 1
ATOM 760 N N . VAL A 1 96 ? -6.696 13.586 -14.607 1.00 69.31 96 VAL A N 1
ATOM 761 C CA . VAL A 1 96 ? -7.004 13.664 -13.182 1.00 69.31 96 VAL A CA 1
ATOM 762 C C . VAL A 1 96 ? -5.691 13.780 -12.420 1.00 69.31 96 VAL A C 1
ATOM 764 O O . VAL A 1 96 ? -4.787 12.951 -12.565 1.00 69.31 96 VAL A O 1
ATOM 767 N N . ARG A 1 97 ? -5.585 14.819 -11.584 1.00 66.12 97 ARG A N 1
ATOM 768 C CA . ARG A 1 97 ? -4.483 14.927 -10.624 1.00 66.12 97 ARG A CA 1
ATOM 769 C C . ARG A 1 97 ? -4.635 13.817 -9.593 1.00 66.12 97 ARG A C 1
ATOM 771 O O . ARG A 1 97 ? -5.670 13.730 -8.935 1.00 66.12 97 ARG A O 1
ATOM 778 N N . ILE A 1 98 ? -3.606 12.990 -9.439 1.00 66.31 98 ILE A N 1
ATOM 779 C CA . ILE A 1 98 ? -3.543 12.043 -8.327 1.00 66.31 98 ILE A CA 1
ATOM 780 C C . ILE A 1 98 ? -3.274 12.876 -7.072 1.00 66.31 98 ILE A C 1
ATOM 782 O O . ILE A 1 98 ? -2.165 13.365 -6.872 1.00 66.31 98 ILE A O 1
ATOM 786 N N . PHE A 1 99 ? -4.302 13.101 -6.255 1.00 69.19 99 PHE A N 1
ATOM 787 C CA . PHE A 1 99 ? -4.145 13.811 -4.990 1.00 69.19 99 PHE A CA 1
ATOM 788 C C . PHE A 1 99 ? -3.854 12.806 -3.874 1.00 69.19 99 PHE A C 1
ATOM 790 O O . PHE A 1 99 ? -4.763 12.177 -3.338 1.00 69.19 99 PHE A O 1
ATOM 797 N N . ASP A 1 100 ? -2.575 12.648 -3.539 1.00 79.38 100 ASP A N 1
ATOM 798 C CA . ASP A 1 100 ? -2.124 11.927 -2.347 1.00 79.38 100 ASP A CA 1
ATOM 799 C C . ASP A 1 100 ? -1.164 12.824 -1.546 1.00 79.38 100 ASP A C 1
ATOM 801 O O . ASP A 1 100 ? 0.057 12.743 -1.713 1.00 79.38 100 ASP A O 1
ATOM 805 N N . PRO A 1 101 ? -1.694 13.738 -0.713 1.00 81.25 101 PRO A N 1
ATOM 806 C CA . PRO A 1 101 ? -0.909 14.808 -0.110 1.00 81.25 101 PRO A CA 1
ATOM 807 C C . PRO A 1 101 ? 0.180 14.259 0.810 1.00 81.25 101 PRO A C 1
ATOM 809 O O . PRO A 1 101 ? -0.000 13.249 1.495 1.00 81.25 101 PRO A O 1
ATOM 812 N N . PHE A 1 102 ? 1.327 14.935 0.848 1.00 86.50 102 PHE A N 1
ATOM 813 C CA . PHE A 1 102 ? 2.346 14.627 1.841 1.00 86.50 102 PHE A CA 1
ATOM 814 C C . PHE A 1 102 ? 1.852 15.019 3.242 1.00 86.50 102 PHE A C 1
ATOM 816 O O . PHE A 1 102 ? 1.420 16.148 3.457 1.00 86.50 102 PHE A O 1
ATOM 823 N N . ILE A 1 103 ? 1.925 14.083 4.189 1.00 88.94 103 ILE A N 1
ATOM 824 C CA . ILE A 1 103 ? 1.589 14.269 5.598 1.00 88.94 103 ILE A CA 1
ATOM 825 C C . ILE A 1 103 ? 2.909 14.183 6.380 1.00 88.94 103 ILE A C 1
ATOM 827 O O . ILE A 1 103 ? 3.588 13.149 6.304 1.00 88.94 103 ILE A O 1
ATOM 831 N N . PRO A 1 104 ? 3.325 15.238 7.100 1.00 87.38 104 PRO A N 1
ATOM 832 C CA . PRO A 1 104 ? 4.556 15.214 7.888 1.00 87.38 104 PRO A CA 1
ATOM 833 C C . PRO A 1 104 ? 4.424 14.267 9.089 1.00 87.38 104 PRO A C 1
ATOM 835 O O . PRO A 1 104 ? 3.330 14.075 9.603 1.00 87.38 104 PRO A O 1
ATOM 838 N N . ALA A 1 105 ? 5.523 13.642 9.527 1.00 85.38 105 ALA A N 1
ATOM 839 C CA . ALA A 1 105 ? 5.494 12.769 10.708 1.00 85.38 105 ALA A CA 1
ATOM 840 C C . ALA A 1 105 ? 5.242 13.572 11.987 1.00 85.38 105 ALA A C 1
ATOM 842 O O . ALA A 1 105 ? 4.348 13.239 12.759 1.00 85.38 105 ALA A O 1
ATOM 843 N N . VAL A 1 106 ? 6.010 14.651 12.134 1.00 85.94 106 VAL A N 1
ATOM 844 C CA . VAL A 1 106 ? 5.956 15.598 13.243 1.00 85.94 106 VAL A CA 1
ATOM 845 C C . VAL A 1 106 ? 5.674 16.984 12.668 1.00 85.94 106 VAL A C 1
ATOM 847 O O . VAL A 1 106 ? 6.233 17.355 11.633 1.00 85.94 106 VAL A O 1
ATOM 850 N N . SER A 1 107 ? 4.814 17.751 13.324 1.00 87.19 107 SER A N 1
ATOM 851 C CA . SER A 1 107 ? 4.585 19.168 13.043 1.00 87.19 107 SER A CA 1
ATOM 852 C C . SER A 1 107 ? 4.577 19.989 14.326 1.00 87.19 107 SER A C 1
ATOM 854 O O . SER A 1 107 ? 4.154 19.514 15.373 1.00 87.19 107 SER A O 1
ATOM 856 N N . GLY A 1 108 ? 5.028 21.242 14.244 1.00 87.25 108 GLY A N 1
ATOM 857 C CA . GLY A 1 108 ? 5.120 22.111 15.418 1.00 87.25 108 GLY A CA 1
ATOM 858 C C . GLY A 1 108 ? 6.028 21.520 16.501 1.00 87.25 108 GLY A C 1
ATOM 859 O O . GLY A 1 108 ? 7.150 21.115 16.211 1.00 87.25 108 GLY A O 1
ATOM 860 N N . ASP A 1 109 ? 5.526 21.471 17.733 1.00 85.94 109 ASP A N 1
ATOM 861 C CA . ASP A 1 109 ? 6.208 20.935 18.919 1.00 85.94 109 ASP A CA 1
ATOM 862 C C . ASP A 1 109 ? 6.109 19.404 19.061 1.00 85.94 109 ASP A C 1
ATOM 864 O O . ASP A 1 109 ? 6.641 18.836 20.012 1.00 85.94 109 ASP A O 1
ATOM 868 N N . GLY A 1 110 ? 5.420 18.721 18.139 1.00 82.81 110 GLY A N 1
ATOM 869 C CA . GLY A 1 110 ? 5.206 17.275 18.207 1.00 82.81 110 GLY A CA 1
ATOM 870 C C . GLY A 1 110 ? 4.203 16.825 19.274 1.00 82.81 110 GLY A C 1
ATOM 871 O O . GLY A 1 110 ? 4.035 15.622 19.476 1.00 82.81 110 GLY A O 1
ATOM 872 N N . ALA A 1 111 ? 3.475 17.742 19.921 1.00 82.50 111 ALA A N 1
ATOM 873 C CA . ALA A 1 111 ? 2.498 17.400 20.948 1.00 82.50 111 ALA A CA 1
ATOM 874 C C . ALA A 1 111 ? 1.095 17.102 20.376 1.00 82.50 111 ALA A C 1
ATOM 876 O O . ALA A 1 111 ? 0.504 17.862 19.601 1.00 82.50 111 ALA A O 1
ATOM 877 N N . GLY A 1 112 ? 0.513 15.980 20.809 1.00 84.31 112 GLY A N 1
ATOM 878 C CA . GLY A 1 112 ? -0.871 15.606 20.506 1.00 84.31 112 GLY A CA 1
ATOM 879 C C . GLY A 1 112 ? -1.161 15.388 19.015 1.00 84.31 112 GLY A C 1
ATOM 880 O O . GLY A 1 112 ? -0.273 15.095 18.214 1.00 84.31 112 GLY A O 1
ATOM 881 N N . ALA A 1 113 ? -2.435 15.526 18.633 1.00 84.38 113 ALA A N 1
ATOM 882 C CA . ALA A 1 113 ? -2.891 15.237 17.270 1.00 84.38 113 ALA A CA 1
ATOM 883 C C . ALA A 1 113 ? -2.403 16.239 16.216 1.00 84.38 113 ALA A C 1
ATOM 885 O O . ALA A 1 113 ? -2.193 15.873 15.061 1.00 84.38 113 ALA A O 1
ATOM 886 N N . LYS A 1 114 ? -2.195 17.501 16.615 1.00 85.31 114 LYS A N 1
ATOM 887 C CA . LYS A 1 114 ? -1.579 18.520 15.753 1.00 85.31 114 LYS A CA 1
ATOM 888 C C . LYS A 1 114 ? -0.069 18.327 15.638 1.00 85.31 114 LYS A C 1
ATOM 890 O O . LYS A 1 114 ? 0.496 18.716 14.625 1.00 85.31 114 LYS A O 1
ATOM 895 N N . GLY A 1 115 ? 0.555 17.733 16.651 1.00 87.62 115 GLY A N 1
ATOM 896 C CA . GLY A 1 115 ? 1.966 17.386 16.663 1.00 87.62 115 GLY A CA 1
ATOM 897 C C . GLY A 1 115 ? 2.317 16.187 15.789 1.00 87.62 115 GLY A C 1
ATOM 898 O O . GLY A 1 115 ? 3.377 16.174 15.180 1.00 87.62 115 GLY A O 1
ATOM 899 N N . ASN A 1 116 ? 1.411 15.208 15.690 1.00 89.19 116 ASN A N 1
ATOM 900 C CA . ASN A 1 116 ? 1.651 13.928 15.012 1.00 89.19 116 ASN A CA 1
ATOM 901 C C . ASN A 1 116 ? 0.568 13.634 13.960 1.00 89.19 116 ASN A C 1
ATOM 903 O O . ASN A 1 116 ? -0.232 12.712 14.128 1.00 89.19 116 ASN A O 1
ATOM 907 N N . PRO A 1 117 ? 0.481 14.407 12.864 1.00 90.38 117 PRO A N 1
ATOM 908 C CA . PRO A 1 117 ? -0.678 14.353 11.979 1.00 90.38 117 PRO A CA 1
ATOM 909 C C . PRO A 1 117 ? -0.820 13.025 11.218 1.00 90.38 117 PRO A C 1
ATOM 911 O O . PRO A 1 117 ? -1.946 12.683 10.855 1.00 90.38 117 PRO A O 1
ATOM 914 N N . ARG A 1 118 ? 0.263 12.249 11.026 1.00 90.12 118 ARG A N 1
ATOM 915 C CA . ARG A 1 118 ? 0.208 10.878 10.464 1.00 90.12 118 ARG A CA 1
ATOM 916 C C . ARG A 1 118 ? -0.567 9.894 11.336 1.00 90.12 118 ARG A C 1
ATOM 918 O O . ARG A 1 118 ? -1.139 8.943 10.820 1.00 90.12 118 ARG A O 1
ATOM 925 N N . GLU A 1 119 ? -0.623 10.109 12.640 1.00 88.81 119 GLU A N 1
ATOM 926 C CA . GLU A 1 119 ? -1.364 9.201 13.515 1.00 88.81 119 GLU A CA 1
ATOM 927 C C . GLU A 1 119 ? -2.876 9.416 13.394 1.00 88.81 119 GLU A C 1
ATOM 929 O O . GLU A 1 119 ? -3.653 8.519 13.676 1.00 88.81 119 GLU A O 1
ATOM 934 N N . PHE A 1 120 ? -3.327 10.579 12.919 1.00 89.62 120 PHE A N 1
ATOM 935 C CA . PHE A 1 120 ? -4.752 10.931 12.919 1.00 89.62 120 PHE A CA 1
ATOM 936 C C . PHE A 1 120 ? -5.339 11.155 11.519 1.00 89.62 120 PHE A C 1
ATOM 938 O O . PHE A 1 120 ? -6.557 11.253 11.376 1.00 89.62 120 PHE A O 1
ATOM 945 N N . ASN A 1 121 ? -4.503 11.239 10.481 1.00 91.12 121 ASN A N 1
ATOM 946 C CA . ASN A 1 121 ? -4.912 11.499 9.099 1.00 91.12 121 ASN A CA 1
ATOM 947 C C . ASN A 1 121 ? -4.125 10.618 8.119 1.00 91.12 121 ASN A C 1
ATOM 949 O O . ASN A 1 121 ? -2.936 10.416 8.343 1.00 91.12 121 ASN A O 1
ATOM 953 N N . PRO A 1 122 ? -4.711 10.179 6.990 1.00 91.50 122 PRO A N 1
ATOM 954 C CA . PRO A 1 122 ? -6.034 10.545 6.485 1.00 91.50 122 PRO A CA 1
ATOM 955 C C . PRO A 1 122 ? -7.163 9.675 7.058 1.00 91.50 122 PRO A C 1
ATOM 957 O O . PRO A 1 122 ? -6.923 8.625 7.640 1.00 91.50 122 PRO A O 1
ATOM 960 N N . LYS A 1 123 ? -8.414 10.111 6.868 1.00 91.81 123 LYS A N 1
ATOM 961 C CA . LYS A 1 123 ? -9.603 9.288 7.144 1.00 91.81 123 LYS A CA 1
ATOM 962 C C . LYS A 1 123 ? -9.885 8.365 5.965 1.00 91.81 123 LYS A C 1
ATOM 964 O O . LYS A 1 123 ? -9.680 8.772 4.824 1.00 91.81 123 LYS A O 1
ATOM 969 N N . ASN A 1 124 ? -10.389 7.169 6.249 1.00 93.81 124 ASN A N 1
ATOM 970 C CA . ASN A 1 124 ? -10.720 6.184 5.228 1.00 93.81 124 ASN A CA 1
ATOM 971 C C . ASN A 1 124 ? -11.937 6.628 4.394 1.00 93.81 124 ASN A C 1
ATOM 973 O O . ASN A 1 124 ? -13.035 6.703 4.947 1.00 93.81 124 ASN A O 1
ATOM 977 N N . PRO A 1 125 ? -11.784 6.917 3.087 1.00 92.94 125 PRO A N 1
ATOM 978 C CA . PRO A 1 125 ? -12.908 7.202 2.202 1.00 92.94 125 PRO A CA 1
ATOM 979 C C . PRO A 1 125 ? -13.504 5.924 1.583 1.00 92.94 125 PRO A C 1
ATOM 981 O O . PRO A 1 125 ? -14.510 5.998 0.881 1.00 92.94 125 PRO A O 1
ATOM 984 N N . THR A 1 126 ? -12.870 4.764 1.778 1.00 93.00 126 THR A N 1
ATOM 985 C CA . THR A 1 126 ? -13.212 3.498 1.125 1.00 93.00 126 THR A CA 1
ATOM 986 C C . THR A 1 126 ? -14.043 2.636 2.064 1.00 93.00 126 THR A C 1
ATOM 988 O O . THR A 1 126 ? -13.552 2.152 3.083 1.00 93.00 126 THR A O 1
ATOM 991 N N . GLN A 1 127 ? -15.302 2.400 1.695 1.00 95.12 127 GLN A N 1
ATOM 992 C CA . GLN A 1 127 ? -16.189 1.501 2.431 1.00 95.12 127 GLN A CA 1
ATOM 993 C C . GLN A 1 127 ? -15.571 0.097 2.545 1.00 95.12 127 GLN A C 1
ATOM 995 O O . GLN A 1 127 ? -15.216 -0.507 1.526 1.00 95.12 127 GLN A O 1
ATOM 1000 N N . SER A 1 128 ? -15.520 -0.443 3.766 1.00 96.38 128 SER A N 1
ATOM 1001 C CA . SER A 1 128 ? -15.125 -1.833 4.030 1.00 96.38 128 SER A CA 1
ATOM 1002 C C . SER A 1 128 ? -16.210 -2.799 3.537 1.00 96.38 128 SER A C 1
ATOM 1004 O O . SER A 1 128 ? -17.096 -3.229 4.268 1.00 96.38 128 SER A O 1
ATOM 1006 N N . SER A 1 129 ? -16.205 -3.037 2.229 1.00 97.50 129 SER A N 1
ATOM 1007 C CA . SER A 1 129 ? -17.102 -3.947 1.513 1.00 97.50 129 SER A CA 1
ATOM 1008 C C . SER A 1 129 ? -16.379 -5.249 1.176 1.00 97.50 129 SER A C 1
ATOM 1010 O O . SER A 1 129 ? -15.153 -5.264 1.104 1.00 97.50 129 SER A O 1
ATOM 1012 N N . ALA A 1 130 ? -17.111 -6.320 0.861 1.00 96.88 130 ALA A N 1
ATOM 1013 C CA . ALA A 1 130 ? -16.507 -7.597 0.458 1.00 96.88 130 ALA A CA 1
ATOM 1014 C C . ALA A 1 130 ? -15.501 -7.454 -0.706 1.00 96.88 130 ALA A C 1
ATOM 1016 O O . ALA A 1 130 ? -14.454 -8.095 -0.711 1.00 96.88 130 ALA A O 1
ATOM 1017 N N . ALA A 1 131 ? -15.775 -6.561 -1.664 1.00 96.94 131 ALA A N 1
ATOM 1018 C CA . ALA A 1 131 ? -14.850 -6.266 -2.757 1.00 96.94 131 ALA A CA 1
ATOM 1019 C C . ALA A 1 131 ? -13.565 -5.562 -2.279 1.00 96.94 131 ALA A C 1
ATOM 1021 O O . ALA A 1 131 ? -12.485 -5.858 -2.787 1.00 96.94 131 ALA A O 1
ATOM 1022 N N . SER A 1 132 ? -13.679 -4.648 -1.308 1.00 97.69 132 SER A N 1
ATOM 1023 C CA . SER A 1 132 ? -12.530 -3.985 -0.676 1.00 97.69 132 SER A CA 1
ATOM 1024 C C . SER A 1 132 ? -11.680 -4.993 0.096 1.00 97.69 132 SER A C 1
ATOM 1026 O O . SER A 1 132 ? -10.471 -5.027 -0.104 1.00 97.69 132 SER A O 1
ATOM 1028 N N . LEU A 1 133 ? -12.310 -5.877 0.879 1.00 97.81 133 LEU A N 1
ATOM 1029 C CA . LEU A 1 133 ? -11.623 -6.922 1.644 1.00 97.81 133 LEU A CA 1
ATOM 1030 C C . LEU A 1 133 ? -10.876 -7.903 0.737 1.00 97.81 133 LEU A C 1
ATOM 1032 O O . LEU A 1 133 ? -9.682 -8.095 0.920 1.00 97.81 133 LEU A O 1
ATOM 1036 N N . LYS A 1 134 ? -11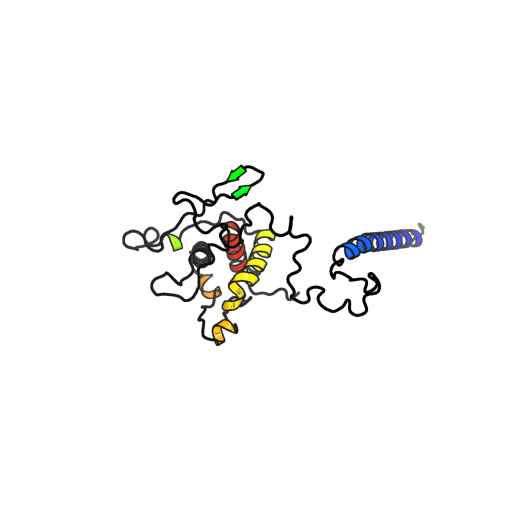.533 -8.441 -0.298 1.00 96.62 134 LYS A N 1
ATOM 1037 C CA . LYS A 1 134 ? -10.908 -9.374 -1.253 1.00 96.62 134 LYS A CA 1
ATOM 1038 C C . LYS A 1 134 ? -9.712 -8.752 -1.979 1.00 96.62 134 LYS A C 1
ATOM 1040 O O . LYS A 1 134 ? -8.682 -9.389 -2.201 1.00 96.62 134 LYS A O 1
ATOM 1045 N N . ARG A 1 135 ? -9.845 -7.483 -2.369 1.00 97.12 135 ARG A N 1
ATOM 1046 C CA . ARG A 1 135 ? -8.753 -6.737 -2.998 1.00 97.12 135 ARG A CA 1
ATOM 1047 C C . ARG A 1 135 ? -7.627 -6.458 -2.004 1.00 97.12 135 ARG A C 1
ATOM 1049 O O . ARG A 1 135 ? -6.464 -6.605 -2.362 1.00 97.12 135 ARG A O 1
ATOM 1056 N N . GLY A 1 136 ? -7.975 -6.088 -0.776 1.00 97.75 136 GLY A N 1
ATOM 1057 C CA . GLY A 1 136 ? -7.049 -5.861 0.325 1.00 97.75 136 GLY A CA 1
ATOM 1058 C C . GLY A 1 136 ? -6.240 -7.100 0.682 1.00 97.75 136 GLY A C 1
ATOM 1059 O O . GLY A 1 136 ? -5.031 -6.986 0.822 1.00 97.75 136 GLY A O 1
ATOM 1060 N N . GLU A 1 137 ? -6.874 -8.269 0.734 1.00 97.44 137 GLU A N 1
ATOM 1061 C CA . GLU A 1 137 ? -6.229 -9.571 0.933 1.00 97.44 137 GLU A CA 1
ATOM 1062 C C . GLU A 1 137 ? -5.192 -9.849 -0.156 1.00 97.44 137 GLU A C 1
ATOM 1064 O O . GLU A 1 137 ? -4.025 -10.093 0.138 1.00 97.44 137 GLU A O 1
ATOM 1069 N N . THR A 1 138 ? -5.587 -9.708 -1.426 1.00 97.00 138 THR A N 1
ATOM 1070 C CA . THR A 1 138 ? -4.678 -9.913 -2.567 1.00 97.00 138 THR A CA 1
ATOM 1071 C C . THR A 1 138 ? -3.455 -8.993 -2.474 1.00 97.00 138 THR A C 1
ATOM 1073 O O . THR A 1 138 ? -2.315 -9.427 -2.647 1.00 97.00 138 THR A O 1
ATOM 1076 N N . LEU A 1 139 ? -3.679 -7.710 -2.179 1.00 97.69 139 LEU A N 1
ATOM 1077 C CA . LEU A 1 139 ? -2.615 -6.714 -2.057 1.00 97.69 139 LEU A CA 1
ATOM 1078 C C . LEU A 1 139 ? -1.726 -6.970 -0.832 1.00 97.69 139 LEU A C 1
ATOM 1080 O O . LEU A 1 139 ? -0.506 -6.864 -0.937 1.00 97.69 139 LEU A O 1
ATOM 1084 N N . PHE A 1 140 ? -2.310 -7.342 0.306 1.00 97.25 140 PHE A N 1
ATOM 1085 C CA . PHE A 1 140 ? -1.576 -7.666 1.526 1.00 97.25 140 PHE A CA 1
ATOM 1086 C C . PHE A 1 140 ? -0.674 -8.884 1.316 1.00 97.25 140 PHE A C 1
ATOM 1088 O O . PHE A 1 140 ? 0.512 -8.829 1.640 1.00 97.25 140 PHE A O 1
ATOM 1095 N N . ASN A 1 141 ? -1.190 -9.943 0.692 1.00 96.00 141 ASN A N 1
ATOM 1096 C CA . ASN A 1 141 ? -0.405 -11.138 0.381 1.00 96.00 141 ASN A CA 1
ATOM 1097 C C . ASN A 1 141 ? 0.723 -10.836 -0.618 1.00 96.00 141 ASN A C 1
ATOM 1099 O O . ASN A 1 141 ? 1.800 -11.418 -0.532 1.00 96.00 141 ASN A O 1
ATOM 1103 N N . THR A 1 142 ? 0.519 -9.864 -1.514 1.00 95.94 142 THR A N 1
ATOM 1104 C CA . THR A 1 142 ? 1.537 -9.429 -2.484 1.00 95.94 142 THR A CA 1
ATOM 1105 C C . THR A 1 142 ? 2.647 -8.588 -1.845 1.00 95.94 142 THR A C 1
ATOM 1107 O O . THR A 1 142 ? 3.821 -8.782 -2.151 1.00 95.94 142 THR A O 1
ATOM 1110 N N . TYR A 1 143 ? 2.299 -7.621 -0.988 1.00 95.81 143 TYR A N 1
ATOM 1111 C CA . TYR A 1 143 ? 3.246 -6.598 -0.519 1.00 95.81 143 TYR A CA 1
ATOM 1112 C C . TYR A 1 143 ? 3.708 -6.765 0.930 1.00 95.81 143 TYR A C 1
ATOM 1114 O O . TYR A 1 143 ? 4.796 -6.302 1.271 1.00 95.81 143 TYR A O 1
ATOM 1122 N N . CYS A 1 144 ? 2.894 -7.377 1.790 1.00 95.25 144 CYS A N 1
ATOM 1123 C CA . CYS A 1 144 ? 3.078 -7.359 3.242 1.00 95.25 144 CYS A CA 1
ATOM 1124 C C . CYS A 1 144 ? 3.414 -8.742 3.812 1.00 95.25 144 CYS A C 1
ATOM 1126 O O . CYS A 1 144 ? 4.294 -8.843 4.671 1.00 95.25 144 CYS A O 1
ATOM 1128 N N . ALA A 1 145 ? 2.759 -9.800 3.324 1.00 95.12 145 ALA A N 1
ATOM 1129 C CA . ALA A 1 145 ? 2.882 -11.151 3.878 1.00 95.12 145 ALA A CA 1
ATOM 1130 C C . ALA A 1 145 ? 4.305 -11.727 3.788 1.00 95.12 145 ALA A C 1
ATOM 1132 O O . ALA A 1 145 ? 4.689 -12.522 4.640 1.00 95.12 145 ALA A O 1
ATOM 1133 N N . ALA A 1 146 ? 5.126 -11.271 2.835 1.00 92.94 146 ALA A N 1
ATOM 1134 C CA . ALA A 1 146 ? 6.524 -11.691 2.721 1.00 92.94 146 ALA A CA 1
ATOM 1135 C C . ALA A 1 146 ? 7.344 -11.440 4.004 1.00 92.94 146 ALA A C 1
ATOM 1137 O O . ALA A 1 146 ? 8.215 -12.240 4.336 1.00 92.94 146 ALA A O 1
ATOM 1138 N N . CYS A 1 147 ? 7.053 -10.354 4.732 1.00 93.94 147 CYS A N 1
ATOM 1139 C CA . CYS A 1 147 ? 7.707 -10.036 6.006 1.00 93.94 147 CYS A CA 1
ATOM 1140 C C . CYS A 1 147 ? 6.798 -10.327 7.205 1.00 93.94 147 CYS A C 1
ATOM 1142 O O . CYS A 1 147 ? 7.260 -10.843 8.220 1.00 93.94 147 CYS A O 1
ATOM 1144 N N . HIS A 1 148 ? 5.511 -9.996 7.092 1.00 94.94 148 HIS A N 1
ATOM 1145 C CA . HIS A 1 148 ? 4.572 -10.024 8.211 1.00 94.94 148 HIS A CA 1
ATOM 1146 C C . HIS A 1 148 ? 3.764 -11.321 8.332 1.00 94.94 148 HIS A C 1
ATOM 1148 O O . HIS A 1 148 ? 3.067 -11.488 9.326 1.00 94.94 148 HIS A O 1
ATOM 1154 N N . GLY A 1 149 ? 3.871 -12.238 7.369 1.00 94.25 149 GLY A N 1
ATOM 1155 C CA . GLY A 1 149 ? 3.037 -13.437 7.293 1.00 94.25 149 GLY A CA 1
ATOM 1156 C C . GLY A 1 149 ? 1.615 -13.117 6.834 1.00 94.25 149 GLY A C 1
ATOM 1157 O O . GLY A 1 149 ? 1.153 -11.981 6.952 1.00 94.25 149 GLY A O 1
ATOM 1158 N N . GLU A 1 150 ? 0.910 -14.114 6.300 1.00 94.44 150 GLU A N 1
ATOM 1159 C CA . GLU A 1 150 ? -0.512 -13.977 5.940 1.00 94.44 150 GLU A CA 1
ATOM 1160 C C . GLU A 1 150 ? -1.395 -13.749 7.178 1.00 94.44 150 GLU A C 1
ATOM 1162 O O . GLU A 1 150 ? -2.416 -13.069 7.102 1.00 94.44 150 GLU A O 1
ATOM 1167 N N . ASP A 1 151 ? -0.956 -14.267 8.327 1.00 93.19 151 ASP A N 1
ATOM 1168 C CA . ASP A 1 151 ? -1.570 -14.120 9.648 1.00 93.19 151 ASP A CA 1
ATOM 1169 C C . ASP A 1 151 ? -1.195 -12.810 10.370 1.00 93.19 151 ASP A C 1
ATOM 1171 O O . ASP A 1 151 ? -1.772 -12.471 11.406 1.00 93.19 151 ASP A O 1
ATOM 1175 N N . GLY A 1 152 ? -0.230 -12.056 9.836 1.00 93.81 152 GLY A N 1
ATOM 1176 C CA . GLY A 1 152 ? 0.280 -10.833 10.448 1.00 93.81 152 GLY A CA 1
ATOM 1177 C C . GLY A 1 152 ? 1.142 -11.053 11.698 1.00 93.81 152 GLY A C 1
ATOM 1178 O O . GLY A 1 152 ? 1.392 -10.077 12.413 1.00 93.81 152 GLY A O 1
ATOM 1179 N N . LEU A 1 153 ? 1.582 -12.285 11.994 1.00 93.69 153 LEU A N 1
ATOM 1180 C CA . LEU A 1 153 ? 2.377 -12.623 13.185 1.00 93.69 153 LEU A CA 1
ATOM 1181 C C . LEU A 1 153 ? 3.895 -12.520 12.975 1.00 93.69 153 LEU A C 1
ATOM 1183 O O . LEU A 1 153 ? 4.652 -12.719 13.924 1.00 93.69 153 LEU A O 1
ATOM 1187 N N . SER A 1 154 ? 4.347 -12.187 11.765 1.00 93.12 154 SER A N 1
ATOM 1188 C CA . SER A 1 154 ? 5.764 -12.028 11.402 1.00 93.12 154 SER A CA 1
ATOM 1189 C C . SER A 1 154 ? 6.613 -13.294 11.585 1.00 93.12 154 SER A C 1
ATOM 1191 O O . SER A 1 154 ? 7.822 -13.217 11.794 1.00 93.12 154 SER A O 1
ATOM 1193 N N . GL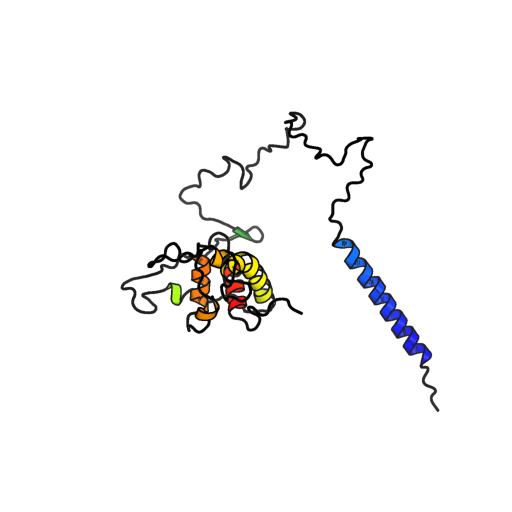N A 1 155 ? 5.996 -14.470 11.470 1.00 92.56 155 GLN A N 1
ATOM 1194 C CA . GLN A 1 155 ? 6.680 -15.766 11.471 1.00 92.56 155 GLN A CA 1
ATOM 1195 C C . GLN A 1 155 ? 7.069 -16.144 10.034 1.00 92.56 155 GLN A C 1
ATOM 1197 O O . GLN A 1 155 ? 6.464 -17.016 9.417 1.00 92.56 155 GLN A O 1
ATOM 1202 N N . THR A 1 156 ? 8.031 -15.418 9.456 1.00 93.31 156 THR A N 1
ATOM 1203 C CA . THR A 1 156 ? 8.445 -15.590 8.053 1.00 93.31 156 THR A CA 1
ATOM 1204 C C . THR A 1 156 ? 9.941 -15.849 7.922 1.00 93.31 156 THR A C 1
ATOM 1206 O O . THR A 1 156 ? 10.744 -15.375 8.727 1.00 93.31 156 THR A O 1
ATOM 1209 N N . VAL A 1 157 ? 10.339 -16.507 6.828 1.00 93.19 157 VAL A N 1
ATOM 1210 C CA . VAL A 1 157 ? 11.756 -16.721 6.479 1.00 93.19 157 VAL A CA 1
ATOM 1211 C C . VAL A 1 157 ? 12.545 -15.408 6.372 1.00 93.19 157 VAL A C 1
ATOM 1213 O O . VAL A 1 157 ? 13.751 -15.376 6.606 1.00 93.19 157 VAL A O 1
ATOM 1216 N N . VAL A 1 158 ? 11.883 -14.301 6.022 1.00 92.12 158 VAL A N 1
ATOM 1217 C CA . VAL A 1 158 ? 12.510 -12.974 5.939 1.00 92.12 158 VAL A CA 1
ATOM 1218 C C . VAL A 1 158 ? 12.898 -12.470 7.332 1.00 92.12 158 VAL A C 1
ATOM 1220 O O . VAL A 1 158 ? 14.002 -11.949 7.512 1.00 92.12 158 VAL A O 1
ATOM 1223 N N . VAL A 1 159 ? 12.031 -12.684 8.324 1.00 92.25 159 VAL A N 1
ATOM 1224 C CA . VAL A 1 159 ? 12.302 -12.340 9.726 1.00 92.25 159 VAL A CA 1
ATOM 1225 C C . VAL A 1 159 ? 13.378 -13.248 10.314 1.00 92.25 159 VAL A C 1
ATOM 1227 O O . VAL A 1 159 ? 14.318 -12.748 10.931 1.00 92.25 159 VAL A O 1
ATOM 1230 N N . GLU A 1 160 ? 13.320 -14.554 10.044 1.00 92.31 160 GLU A N 1
ATOM 1231 C CA . GLU A 1 160 ? 14.355 -15.517 10.455 1.00 92.31 160 GLU A CA 1
ATOM 1232 C C . GLU A 1 160 ? 15.743 -15.164 9.900 1.00 92.31 160 GLU A C 1
ATOM 1234 O O . GLU A 1 160 ? 16.755 -15.354 10.572 1.00 92.31 160 GLU A O 1
ATOM 1239 N N . LYS A 1 161 ? 15.801 -14.596 8.688 1.00 92.06 161 LYS A N 1
ATOM 1240 C CA . LYS A 1 161 ? 17.040 -14.134 8.043 1.00 92.06 161 LYS A CA 1
ATOM 1241 C C . LYS A 1 161 ? 17.502 -12.738 8.479 1.00 92.06 161 LYS A C 1
ATOM 1243 O O . LYS A 1 161 ? 18.462 -12.219 7.912 1.00 92.06 161 LYS A O 1
ATOM 1248 N N . GLY A 1 162 ? 16.873 -12.142 9.494 1.00 87.19 162 GLY A N 1
ATOM 1249 C CA . GLY A 1 162 ? 17.377 -10.944 10.169 1.00 87.19 162 GLY A CA 1
ATOM 1250 C C . GLY A 1 162 ? 16.755 -9.617 9.734 1.00 87.19 162 GLY A C 1
ATOM 1251 O O . GLY A 1 162 ? 17.301 -8.570 10.077 1.00 87.19 162 GLY A O 1
ATOM 1252 N N . VAL A 1 163 ? 15.627 -9.619 9.013 1.00 88.00 163 VAL A N 1
ATOM 1253 C CA . VAL A 1 163 ? 14.846 -8.397 8.748 1.00 88.00 163 VAL A CA 1
ATOM 1254 C C . VAL A 1 163 ? 13.714 -8.300 9.776 1.00 88.00 163 VAL A C 1
ATOM 1256 O O . VAL A 1 163 ? 12.686 -8.957 9.614 1.00 88.00 163 VAL A O 1
ATOM 1259 N N . PRO A 1 164 ? 13.858 -7.506 10.852 1.00 85.88 164 PRO A N 1
ATOM 1260 C CA . PRO A 1 164 ? 12.870 -7.483 11.921 1.00 85.88 164 PRO A CA 1
ATOM 1261 C C . PRO A 1 164 ? 11.560 -6.846 11.446 1.00 85.88 164 PRO A C 1
ATOM 1263 O O . PRO A 1 164 ? 11.539 -5.716 10.950 1.00 85.88 164 PRO A O 1
ATOM 1266 N N . ALA A 1 165 ? 10.455 -7.555 11.664 1.00 87.56 165 ALA A N 1
ATOM 1267 C CA . ALA A 1 165 ? 9.107 -7.071 11.408 1.00 87.56 165 ALA A CA 1
ATOM 1268 C C . ALA A 1 165 ? 8.246 -7.300 12.662 1.00 87.56 165 ALA A C 1
ATOM 1270 O O . ALA A 1 165 ? 8.094 -8.445 13.087 1.00 87.56 165 ALA A O 1
ATOM 1271 N N . PRO A 1 166 ? 7.668 -6.257 13.281 1.00 87.50 166 PRO A N 1
ATOM 1272 C CA . PRO A 1 166 ? 6.746 -6.464 14.393 1.00 87.50 166 PRO A CA 1
ATOM 1273 C C . PRO A 1 166 ? 5.464 -7.154 13.895 1.00 87.50 166 PRO A C 1
ATOM 1275 O O . PRO A 1 166 ? 5.063 -6.903 12.751 1.00 87.50 166 PRO A O 1
ATOM 1278 N N . PRO A 1 167 ? 4.800 -7.982 14.721 1.00 91.75 167 PRO A N 1
ATOM 1279 C CA . PRO A 1 167 ? 3.460 -8.471 14.419 1.00 91.75 167 PRO A CA 1
ATOM 1280 C C . PRO A 1 167 ? 2.518 -7.292 14.160 1.00 91.75 167 PRO A C 1
ATOM 1282 O O . PRO A 1 167 ? 2.409 -6.385 14.989 1.00 91.75 167 PRO A O 1
ATOM 1285 N N . ILE A 1 168 ? 1.837 -7.283 13.012 1.00 92.81 168 ILE A N 1
ATOM 1286 C CA . ILE A 1 168 ? 0.937 -6.177 12.644 1.00 92.81 168 ILE A CA 1
ATOM 1287 C C . ILE A 1 168 ? -0.277 -6.150 13.580 1.00 92.81 168 ILE A C 1
ATOM 1289 O O . ILE A 1 168 ? -0.776 -5.081 13.932 1.00 92.81 168 ILE A O 1
ATOM 1293 N N . THR A 1 169 ? -0.713 -7.323 14.037 1.00 92.50 169 THR A N 1
ATOM 1294 C CA . THR A 1 169 ? -1.879 -7.497 14.911 1.00 92.50 169 THR A CA 1
ATOM 1295 C C . THR A 1 169 ? -1.786 -6.697 16.213 1.00 92.50 169 THR A C 1
ATOM 1297 O O . THR A 1 169 ? -2.811 -6.272 16.745 1.00 92.50 169 THR A O 1
ATOM 1300 N N . ALA A 1 170 ? -0.574 -6.399 16.692 1.00 90.75 170 ALA A N 1
ATOM 1301 C CA . ALA A 1 170 ? -0.350 -5.572 17.878 1.00 90.75 170 ALA A CA 1
ATOM 1302 C C . ALA A 1 170 ? -0.856 -4.125 17.715 1.00 90.75 170 ALA A C 1
ATOM 1304 O O . ALA A 1 170 ? -1.239 -3.489 18.696 1.00 90.75 170 ALA A O 1
ATOM 1305 N N . PHE A 1 171 ? -0.898 -3.602 16.487 1.00 91.12 171 PHE A N 1
ATOM 1306 C CA . PHE A 1 171 ? -1.349 -2.235 16.211 1.00 91.12 171 PHE A CA 1
ATOM 1307 C C . PHE A 1 171 ? -2.871 -2.124 16.087 1.00 91.12 171 PHE A C 1
ATOM 1309 O O . PHE A 1 171 ? -3.406 -1.024 16.113 1.00 91.12 171 PHE A O 1
ATOM 1316 N N . PHE A 1 172 ? -3.600 -3.236 15.982 1.00 93.00 172 PHE A N 1
ATOM 1317 C CA . PHE A 1 172 ? -5.042 -3.210 15.713 1.00 93.00 172 PHE A CA 1
ATOM 1318 C C . PHE A 1 172 ? -5.878 -2.645 16.862 1.00 93.00 172 PHE A C 1
ATOM 1320 O O . PHE A 1 172 ? -6.971 -2.136 16.635 1.00 93.00 172 PHE A O 1
ATOM 1327 N N . GLN A 1 173 ? -5.357 -2.699 18.087 1.00 90.25 173 GLN A N 1
ATOM 1328 C CA . GLN A 1 173 ? -6.047 -2.203 19.278 1.00 90.25 173 GLN A CA 1
ATOM 1329 C C . GLN A 1 173 ? -5.843 -0.700 19.508 1.00 90.25 173 GLN A C 1
ATOM 1331 O O . GLN A 1 173 ? -6.483 -0.119 20.385 1.00 90.25 173 GLN A O 1
ATOM 1336 N N . MET A 1 174 ? -4.957 -0.047 18.747 1.00 91.12 174 MET A N 1
ATOM 1337 C CA . MET A 1 174 ? -4.724 1.382 18.924 1.00 91.12 174 MET A CA 1
ATOM 1338 C C . MET A 1 174 ? -5.922 2.187 18.375 1.00 91.12 174 MET A C 1
ATOM 1340 O O . MET A 1 174 ? -6.401 1.897 17.277 1.00 91.12 174 MET A O 1
ATOM 1344 N N . PRO A 1 175 ? -6.390 3.249 19.060 1.00 91.12 175 PRO A N 1
ATOM 1345 C CA . PRO A 1 175 ? -7.513 4.065 18.574 1.00 91.12 175 PRO A CA 1
ATOM 1346 C C . PRO A 1 175 ? -7.284 4.672 17.180 1.00 91.12 175 PRO A C 1
ATOM 1348 O O . PRO A 1 175 ? -8.224 4.980 16.452 1.00 91.12 175 PRO A O 1
ATOM 1351 N N . THR A 1 176 ? -6.017 4.843 16.808 1.00 93.31 176 THR A N 1
ATOM 1352 C CA . THR A 1 176 ? -5.542 5.403 15.543 1.00 93.31 176 THR A CA 1
ATOM 1353 C C . THR A 1 176 ? -5.085 4.338 14.534 1.00 93.31 176 THR A C 1
ATOM 1355 O O . THR A 1 176 ? -4.371 4.665 13.589 1.00 93.31 176 THR A O 1
ATOM 1358 N N . ALA A 1 177 ? -5.498 3.071 14.682 1.00 94.75 177 ALA A N 1
ATOM 1359 C CA . ALA A 1 177 ? -4.978 1.951 13.884 1.00 94.75 177 ALA A CA 1
ATOM 1360 C C . ALA A 1 177 ? -5.091 2.191 12.373 1.00 94.75 177 ALA A C 1
ATOM 1362 O O . ALA A 1 177 ? -4.118 2.048 11.639 1.00 94.75 177 ALA A O 1
ATOM 1363 N N . ALA A 1 178 ? -6.264 2.615 11.901 1.00 95.50 178 ALA A N 1
ATOM 1364 C CA . ALA A 1 178 ? -6.520 2.796 10.475 1.00 95.50 178 ALA A CA 1
ATOM 1365 C C . ALA A 1 178 ? -5.593 3.840 9.800 1.00 95.50 178 ALA A C 1
ATOM 1367 O O . ALA A 1 178 ? -4.910 3.483 8.834 1.00 95.50 178 ALA A O 1
ATOM 1368 N N . PRO A 1 179 ? -5.511 5.105 10.269 1.00 94.44 179 PRO A N 1
ATOM 1369 C CA . PRO A 1 179 ? -4.553 6.072 9.724 1.00 94.44 179 PRO A CA 1
ATOM 1370 C C . PRO A 1 179 ? -3.090 5.672 9.969 1.00 94.44 179 PRO A C 1
ATOM 1372 O O . PRO A 1 179 ? -2.253 5.902 9.092 1.00 94.44 179 PRO A O 1
ATOM 1375 N N . HIS A 1 180 ? -2.776 5.030 11.100 1.00 93.50 180 HIS A N 1
ATOM 1376 C CA . HIS A 1 180 ? -1.424 4.551 11.389 1.00 93.50 180 HIS A CA 1
ATOM 1377 C C . HIS A 1 180 ? -0.955 3.529 10.348 1.00 93.50 180 HIS A C 1
ATOM 1379 O O . HIS A 1 180 ? 0.072 3.731 9.698 1.00 93.50 180 HIS A O 1
ATOM 1385 N N . LEU A 1 181 ? -1.741 2.472 10.122 1.00 95.25 181 LEU A N 1
ATOM 1386 C CA . LEU A 1 181 ? -1.452 1.426 9.140 1.00 95.25 181 LEU A CA 1
ATOM 1387 C C . LEU A 1 181 ? -1.358 2.004 7.723 1.00 95.25 181 LEU A C 1
ATOM 1389 O O . LEU A 1 181 ? -0.400 1.716 7.005 1.00 95.25 181 LEU A O 1
ATOM 1393 N N . TYR A 1 182 ? -2.287 2.889 7.338 1.00 96.00 182 TYR A N 1
ATOM 1394 C CA . TYR A 1 182 ? -2.245 3.577 6.043 1.00 96.00 182 TYR A CA 1
ATOM 1395 C C . TYR A 1 182 ? -0.912 4.309 5.829 1.00 96.00 182 TYR A C 1
ATOM 1397 O O . TYR A 1 182 ? -0.276 4.183 4.778 1.00 96.00 182 TYR A O 1
ATOM 1405 N N . ASN A 1 183 ? -0.469 5.077 6.828 1.00 94.44 183 ASN A N 1
ATOM 1406 C CA . ASN A 1 183 ? 0.768 5.843 6.733 1.00 94.44 183 ASN A CA 1
ATOM 1407 C C . ASN A 1 183 ? 2.013 4.973 6.845 1.00 94.44 183 ASN A C 1
ATOM 1409 O O . ASN A 1 183 ? 3.025 5.312 6.230 1.00 94.44 183 ASN A O 1
ATOM 1413 N N . LYS A 1 184 ? 1.949 3.846 7.557 1.00 93.62 184 LYS A N 1
ATOM 1414 C CA . LYS A 1 184 ? 3.041 2.875 7.581 1.00 93.62 184 LYS A CA 1
ATOM 1415 C C . LYS A 1 184 ? 3.243 2.238 6.212 1.00 93.62 184 LYS A C 1
ATOM 1417 O O . LYS A 1 184 ? 4.376 2.184 5.752 1.00 93.62 184 LYS A O 1
ATOM 1422 N N . ILE A 1 185 ? 2.165 1.896 5.502 1.00 95.50 185 ILE A N 1
ATOM 1423 C CA . ILE A 1 185 ? 2.253 1.442 4.106 1.00 95.50 185 ILE A CA 1
ATOM 1424 C C . ILE A 1 185 ? 2.805 2.564 3.210 1.00 95.50 185 ILE A C 1
ATOM 1426 O O . ILE A 1 185 ? 3.730 2.348 2.428 1.00 95.50 185 ILE A O 1
ATOM 1430 N N . LYS A 1 186 ? 2.277 3.790 3.335 1.00 94.50 186 LYS A N 1
ATOM 1431 C CA . LYS A 1 186 ? 2.663 4.916 2.469 1.00 94.50 186 LYS A CA 1
ATOM 1432 C C . LYS A 1 186 ? 4.118 5.349 2.635 1.00 94.50 186 LYS A C 1
ATOM 1434 O O . LYS A 1 186 ? 4.756 5.658 1.637 1.00 94.50 186 LYS A O 1
ATOM 1439 N N . TYR A 1 187 ? 4.601 5.467 3.868 1.00 92.75 187 TYR A N 1
ATOM 1440 C CA . TYR A 1 187 ? 5.889 6.092 4.182 1.00 92.75 187 TYR A CA 1
ATOM 1441 C C . TYR A 1 187 ? 6.952 5.103 4.661 1.00 92.75 187 TYR A C 1
ATOM 1443 O O . TYR A 1 187 ? 8.131 5.457 4.682 1.00 92.75 187 TYR A O 1
ATOM 1451 N N . GLY A 1 188 ? 6.558 3.892 5.058 1.00 92.44 188 GLY A N 1
ATOM 1452 C CA . GLY A 1 188 ? 7.434 2.958 5.753 1.00 92.44 188 GLY A CA 1
ATOM 1453 C C . GLY A 1 188 ? 7.870 3.476 7.125 1.00 92.44 188 GLY A C 1
ATOM 1454 O O . GLY A 1 188 ? 7.376 4.485 7.640 1.00 92.44 188 GLY A O 1
ATOM 1455 N N . SER A 1 189 ? 8.837 2.785 7.718 1.00 88.00 189 SER A N 1
ATOM 1456 C CA . SER A 1 189 ? 9.580 3.223 8.906 1.00 88.00 189 SER A CA 1
ATOM 1457 C C . SER A 1 189 ? 11.057 3.503 8.627 1.00 88.00 189 SER A C 1
ATOM 1459 O O . SER A 1 189 ? 11.742 4.028 9.499 1.00 88.00 189 SER A O 1
ATOM 1461 N N . PHE A 1 190 ? 11.535 3.235 7.409 1.00 79.31 190 PHE A N 1
ATOM 1462 C CA . PHE A 1 190 ? 12.941 3.395 7.025 1.00 79.31 190 PHE A CA 1
ATOM 1463 C C . PHE A 1 190 ? 13.483 4.827 7.127 1.00 79.31 190 PHE A C 1
ATOM 1465 O O . PHE A 1 190 ? 14.683 5.014 7.301 1.00 79.31 190 PHE A O 1
ATOM 1472 N N . PHE A 1 191 ? 12.603 5.827 7.035 1.00 70.75 191 PHE A N 1
ATOM 1473 C CA . PHE A 1 191 ? 12.940 7.255 7.128 1.00 70.75 191 PHE A CA 1
ATOM 1474 C C . PHE A 1 191 ? 12.314 7.937 8.358 1.00 70.75 191 PHE A C 1
ATOM 1476 O O . PHE A 1 191 ? 12.148 9.155 8.373 1.00 70.75 191 PHE A O 1
ATOM 1483 N N . GLN A 1 192 ? 11.868 7.158 9.348 1.00 72.69 192 GLN A N 1
ATOM 1484 C CA . GLN A 1 192 ? 11.346 7.671 10.621 1.00 72.69 192 GLN A CA 1
ATOM 1485 C C . GLN A 1 192 ? 12.455 7.657 11.679 1.00 72.69 192 GLN A C 1
ATOM 1487 O O . GLN A 1 192 ? 13.423 6.925 11.520 1.00 72.69 192 GLN A O 1
ATOM 1492 N N . GLU A 1 193 ? 12.310 8.444 12.744 1.00 66.88 193 GLU A N 1
ATOM 1493 C CA . GLU A 1 193 ? 13.211 8.411 13.901 1.00 66.88 193 GLU A CA 1
ATOM 1494 C C . GLU A 1 193 ? 12.439 7.909 15.135 1.00 66.88 193 GLU A C 1
ATOM 1496 O O . GLU A 1 193 ? 11.399 8.491 15.459 1.00 66.88 193 GLU A O 1
ATOM 1501 N N . PRO A 1 194 ? 12.896 6.839 15.815 1.00 73.44 194 PRO A N 1
ATOM 1502 C CA . PRO A 1 194 ? 14.043 6.002 15.454 1.00 73.44 194 PRO A CA 1
ATOM 1503 C C . PRO A 1 194 ? 13.805 5.207 14.159 1.00 73.44 194 PRO A C 1
ATOM 1505 O O . PRO A 1 194 ? 12.673 4.830 13.833 1.00 73.44 194 PRO A O 1
ATOM 1508 N N . ARG A 1 195 ? 14.893 4.942 13.428 1.00 77.75 195 ARG A N 1
ATOM 1509 C CA . ARG A 1 195 ? 14.864 4.234 12.142 1.00 77.75 195 ARG A CA 1
ATOM 1510 C C . ARG A 1 195 ? 14.274 2.833 12.273 1.00 77.75 195 ARG A C 1
ATOM 1512 O O . ARG A 1 195 ? 14.786 2.003 13.018 1.00 77.75 195 ARG A O 1
ATOM 1519 N N . GLY A 1 196 ? 13.231 2.553 11.496 1.00 82.81 196 GLY A N 1
ATOM 1520 C CA . GLY A 1 196 ? 12.717 1.198 11.313 1.00 82.81 196 GLY A CA 1
ATOM 1521 C C . GLY A 1 196 ? 13.211 0.545 10.021 1.00 82.81 196 GLY A C 1
ATOM 1522 O O . GLY A 1 196 ? 13.910 1.155 9.217 1.00 82.81 196 GLY A O 1
ATOM 1523 N N . PHE A 1 197 ? 12.832 -0.714 9.809 1.00 88.12 197 PHE A N 1
ATOM 1524 C CA . PHE A 1 197 ? 13.292 -1.516 8.666 1.00 88.12 197 PHE A CA 1
ATOM 1525 C C . PHE A 1 197 ? 12.261 -1.636 7.535 1.00 88.12 197 PHE A C 1
ATOM 1527 O O . PHE A 1 197 ? 12.584 -2.144 6.466 1.00 88.12 197 PHE A O 1
ATOM 1534 N N . MET A 1 198 ? 11.033 -1.144 7.733 1.00 92.56 198 MET A N 1
ATOM 1535 C CA . MET A 1 198 ? 9.979 -1.242 6.723 1.00 92.56 198 MET A CA 1
ATOM 1536 C C . MET A 1 198 ? 10.188 -0.174 5.636 1.00 92.56 198 MET A C 1
ATOM 1538 O O . MET A 1 198 ? 10.169 1.022 5.963 1.00 92.56 198 MET A O 1
ATOM 1542 N N . PRO A 1 199 ? 10.355 -0.555 4.356 1.00 91.88 199 PRO A N 1
ATOM 1543 C CA . PRO A 1 199 ? 10.461 0.400 3.260 1.00 91.88 199 PRO A CA 1
ATOM 1544 C C . PRO A 1 199 ? 9.122 1.103 2.994 1.00 91.88 199 PRO A C 1
ATOM 1546 O O . PRO A 1 199 ? 8.067 0.712 3.491 1.00 91.88 199 PRO A O 1
ATOM 1549 N N . SER A 1 200 ? 9.173 2.171 2.201 1.00 93.25 200 SER A N 1
ATOM 1550 C CA . SER A 1 200 ? 7.975 2.855 1.713 1.00 93.25 200 SER A CA 1
ATOM 1551 C C . SER A 1 200 ? 7.355 2.089 0.542 1.00 93.25 200 SER A C 1
ATOM 1553 O O . SER A 1 200 ? 8.061 1.754 -0.409 1.00 93.25 200 SER A O 1
ATOM 1555 N N . TYR A 1 201 ? 6.036 1.877 0.582 1.00 94.69 201 TYR A N 1
ATOM 1556 C CA . TYR A 1 201 ? 5.254 1.303 -0.523 1.00 94.69 201 TYR A CA 1
ATOM 1557 C C . TYR A 1 201 ? 4.360 2.345 -1.216 1.00 94.69 201 TYR A C 1
ATOM 1559 O O . TYR A 1 201 ? 3.509 2.003 -2.041 1.00 94.69 201 TYR A O 1
ATOM 1567 N N . GLY A 1 202 ? 4.511 3.634 -0.889 1.00 91.50 202 GLY A N 1
ATOM 1568 C CA . GLY A 1 202 ? 3.656 4.700 -1.418 1.00 91.50 202 GLY A CA 1
ATOM 1569 C C . GLY A 1 202 ? 3.762 4.906 -2.933 1.00 91.50 202 GLY A C 1
ATOM 1570 O O . GLY A 1 202 ? 2.806 5.387 -3.535 1.00 91.50 202 GLY A O 1
ATOM 1571 N N . ALA A 1 203 ? 4.885 4.526 -3.553 1.00 88.31 203 ALA A N 1
ATOM 1572 C CA . ALA A 1 203 ? 5.081 4.625 -5.002 1.00 88.31 203 ALA A CA 1
ATOM 1573 C C . ALA A 1 203 ? 4.407 3.472 -5.769 1.00 88.31 203 ALA A C 1
ATOM 1575 O O . ALA A 1 203 ? 3.960 3.653 -6.899 1.00 88.31 203 ALA A O 1
ATOM 1576 N N . GLN A 1 204 ? 4.308 2.301 -5.141 1.00 91.56 204 GLN A N 1
ATOM 1577 C CA . GLN A 1 204 ? 3.738 1.079 -5.705 1.00 91.56 204 GLN A CA 1
ATOM 1578 C C . GLN A 1 204 ? 2.228 0.979 -5.454 1.00 91.56 204 GLN A C 1
ATOM 1580 O O . GLN A 1 204 ? 1.532 0.271 -6.175 1.00 91.56 204 GLN A O 1
ATOM 1585 N N . THR A 1 205 ? 1.711 1.683 -4.441 1.00 93.62 205 THR A N 1
ATOM 1586 C CA . THR A 1 205 ? 0.323 1.551 -3.978 1.00 93.62 205 THR A CA 1
ATOM 1587 C C . THR A 1 205 ? -0.454 2.857 -4.114 1.00 93.62 205 THR A C 1
ATOM 1589 O O . THR A 1 205 ? -0.037 3.928 -3.659 1.00 93.62 205 THR A O 1
ATOM 1592 N N . SER A 1 206 ? -1.648 2.789 -4.698 1.00 92.12 206 SER A N 1
ATOM 1593 C CA . SER A 1 206 ? -2.578 3.918 -4.731 1.00 92.12 206 SER A CA 1
ATOM 1594 C C . SER A 1 206 ? -3.248 4.152 -3.369 1.00 92.12 206 SER A C 1
ATOM 1596 O O . SER A 1 206 ? -3.227 3.297 -2.484 1.00 92.12 206 SER A O 1
ATOM 1598 N N . VAL A 1 207 ? -3.892 5.314 -3.205 1.00 92.12 207 VAL A N 1
ATOM 1599 C CA . VAL A 1 207 ? -4.683 5.647 -2.002 1.00 92.12 207 VAL A CA 1
ATOM 1600 C C . VAL A 1 207 ? -5.739 4.576 -1.718 1.00 92.12 207 VAL A C 1
ATOM 1602 O O . VAL A 1 207 ? -5.918 4.172 -0.572 1.00 92.12 207 VAL A O 1
ATOM 1605 N N . ARG A 1 208 ? -6.418 4.089 -2.763 1.00 93.81 208 ARG A N 1
ATOM 1606 C CA . ARG A 1 208 ? -7.429 3.036 -2.632 1.00 93.81 208 ARG A CA 1
ATOM 1607 C C . ARG A 1 208 ? -6.806 1.707 -2.211 1.00 93.81 208 ARG A C 1
ATOM 1609 O O . ARG A 1 208 ? -7.355 1.057 -1.338 1.00 93.81 208 ARG A O 1
ATOM 1616 N N . ASP A 1 209 ? -5.661 1.335 -2.784 1.00 96.69 209 ASP A N 1
ATOM 1617 C CA . ASP A 1 209 ? -4.961 0.079 -2.453 1.00 96.69 209 ASP A CA 1
ATOM 1618 C C . ASP A 1 209 ? -4.606 0.024 -0.972 1.00 96.69 209 ASP A C 1
ATOM 1620 O O . ASP A 1 209 ? -4.843 -0.976 -0.301 1.00 96.69 209 ASP A O 1
ATOM 1624 N N . ARG A 1 210 ? -4.091 1.140 -0.449 1.00 97.19 210 ARG A N 1
ATOM 1625 C CA . ARG A 1 210 ? -3.768 1.291 0.969 1.00 97.19 210 ARG A CA 1
ATOM 1626 C C . ARG A 1 210 ? -4.993 1.135 1.856 1.00 97.19 210 ARG A C 1
ATOM 1628 O O . ARG A 1 210 ? -4.922 0.423 2.850 1.00 97.19 210 ARG A O 1
ATOM 1635 N N . TRP A 1 211 ? -6.116 1.750 1.496 1.00 97.69 211 TRP A N 1
ATOM 1636 C CA . TRP A 1 211 ? -7.347 1.603 2.272 1.00 97.69 211 TRP A CA 1
ATOM 1637 C C . TRP A 1 211 ? -7.987 0.222 2.156 1.00 97.69 211 TRP A C 1
ATOM 1639 O O . TRP A 1 211 ? -8.500 -0.268 3.154 1.00 97.69 211 TRP A O 1
ATOM 1649 N N . ASP A 1 212 ? -7.913 -0.429 0.995 1.00 98.31 212 ASP A N 1
ATOM 1650 C CA . ASP A 1 212 ? -8.361 -1.814 0.828 1.00 98.31 212 ASP A CA 1
ATOM 1651 C C . ASP A 1 212 ? -7.531 -2.758 1.719 1.00 98.31 212 ASP A C 1
ATOM 1653 O O . ASP A 1 212 ? -8.104 -3.561 2.453 1.00 98.31 212 ASP A O 1
ATOM 1657 N N . MET A 1 213 ? -6.199 -2.609 1.749 1.00 98.06 213 MET A N 1
ATOM 1658 C CA . MET A 1 213 ? -5.330 -3.365 2.667 1.00 98.06 213 MET A CA 1
ATOM 1659 C C . MET A 1 213 ? -5.650 -3.084 4.140 1.00 98.06 213 MET A C 1
ATOM 1661 O O . MET A 1 213 ? -5.720 -4.017 4.933 1.00 98.06 213 MET A O 1
ATOM 1665 N N . VAL A 1 214 ? -5.876 -1.821 4.521 1.00 97.81 214 VAL A N 1
ATOM 1666 C CA . VAL A 1 214 ? -6.269 -1.461 5.897 1.00 97.81 214 VAL A CA 1
ATOM 1667 C C . VAL A 1 214 ? -7.626 -2.057 6.264 1.00 97.81 214 VAL A C 1
ATOM 1669 O O . VAL A 1 214 ? -7.767 -2.596 7.357 1.00 97.81 214 VAL A O 1
ATOM 1672 N N . ASN A 1 215 ? -8.605 -2.016 5.358 1.00 97.88 215 ASN A N 1
ATOM 1673 C CA . ASN A 1 215 ? -9.909 -2.643 5.561 1.00 97.88 215 ASN A CA 1
ATOM 1674 C C . ASN A 1 215 ? -9.768 -4.153 5.773 1.00 97.88 215 ASN A C 1
ATOM 1676 O O . ASN A 1 215 ? -10.382 -4.683 6.693 1.00 97.88 215 ASN A O 1
ATOM 1680 N N . TYR A 1 216 ? -8.941 -4.825 4.965 1.00 97.69 216 TYR A N 1
ATOM 1681 C CA . TYR A 1 216 ? -8.646 -6.247 5.137 1.00 97.69 216 TYR A CA 1
ATOM 1682 C C . TYR A 1 216 ? -7.996 -6.532 6.493 1.00 97.69 216 TYR A C 1
ATOM 1684 O O . TYR A 1 216 ? -8.541 -7.328 7.249 1.00 97.69 216 TYR A O 1
ATOM 1692 N N . MET A 1 217 ? -6.914 -5.832 6.847 1.00 96.81 217 MET A N 1
ATOM 1693 C CA . MET A 1 217 ? -6.220 -5.990 8.134 1.00 96.81 217 MET A CA 1
ATOM 1694 C C . MET A 1 217 ? -7.140 -5.791 9.343 1.00 96.81 217 MET A C 1
ATOM 1696 O O . MET A 1 217 ? -6.997 -6.471 10.351 1.00 96.81 217 MET A O 1
ATOM 1700 N N . MET A 1 218 ? -8.096 -4.869 9.241 1.00 95.00 218 MET A N 1
ATOM 1701 C CA . MET A 1 218 ? -9.017 -4.530 10.328 1.00 95.00 218 MET A CA 1
ATOM 1702 C C . MET A 1 218 ? -10.309 -5.356 10.322 1.00 95.00 218 MET A C 1
ATOM 1704 O O . MET A 1 218 ? -11.210 -5.085 11.112 1.00 95.00 218 MET A O 1
ATOM 1708 N N . SER A 1 219 ? -10.427 -6.328 9.419 1.00 95.19 219 SER A N 1
ATOM 1709 C CA . SER A 1 219 ? -11.604 -7.185 9.304 1.00 95.19 219 SER A CA 1
ATOM 1710 C C . SER A 1 219 ? -11.473 -8.461 10.126 1.00 95.19 219 SER A C 1
ATOM 1712 O O . SER A 1 219 ? -10.378 -8.974 10.345 1.00 95.19 219 SER A O 1
ATOM 1714 N N . ASP A 1 220 ? -12.614 -9.062 10.455 1.00 92.75 220 ASP A N 1
ATOM 1715 C CA . ASP A 1 220 ? -12.655 -10.373 11.107 1.00 92.75 220 ASP A CA 1
ATOM 1716 C C . ASP A 1 220 ? -12.124 -11.505 10.217 1.00 92.75 220 ASP A C 1
ATOM 1718 O O . ASP A 1 220 ? -11.926 -12.618 10.701 1.00 92.75 220 ASP A O 1
ATOM 1722 N N . THR A 1 221 ? -11.932 -11.263 8.919 1.00 91.56 221 THR A N 1
ATOM 1723 C CA . THR A 1 221 ? -11.395 -12.243 7.966 1.00 91.56 221 THR A CA 1
ATOM 1724 C C . THR A 1 221 ? -9.869 -12.243 7.889 1.00 91.56 221 THR A C 1
ATOM 1726 O O . THR A 1 221 ? -9.304 -13.164 7.307 1.00 91.56 221 THR A O 1
ATOM 1729 N N . PHE A 1 222 ? -9.193 -11.251 8.481 1.00 95.06 222 PHE A N 1
ATOM 1730 C CA . PHE A 1 222 ? -7.735 -11.150 8.438 1.00 95.06 222 PHE A CA 1
ATOM 1731 C C . PHE A 1 222 ? -7.048 -12.376 9.047 1.00 95.06 222 PHE A C 1
ATOM 1733 O O . PHE A 1 222 ? -7.429 -12.840 10.122 1.00 95.06 222 PHE A O 1
ATOM 1740 N N . GLY A 1 223 ? -6.018 -12.884 8.366 1.00 85.19 223 GLY A N 1
ATOM 1741 C CA . GLY A 1 223 ? -5.147 -13.940 8.881 1.00 85.19 223 GLY A CA 1
ATOM 1742 C C . GLY A 1 223 ? -5.795 -15.313 9.050 1.00 85.19 223 GLY A C 1
ATOM 1743 O O . GLY A 1 223 ? -5.152 -16.234 9.541 1.00 85.19 223 GLY A O 1
ATOM 1744 N N . LYS A 1 224 ? -7.057 -15.478 8.637 1.00 81.81 224 LYS A N 1
ATOM 1745 C CA . LYS A 1 224 ? -7.764 -16.765 8.715 1.00 81.81 224 LYS A CA 1
ATOM 1746 C C . LYS A 1 224 ? -7.454 -17.701 7.546 1.00 81.81 224 LYS A C 1
ATOM 1748 O O . LYS A 1 224 ? -7.837 -18.863 7.617 1.00 81.81 224 LYS A O 1
ATOM 1753 N N . GLY A 1 225 ? -6.730 -17.211 6.534 1.00 60.97 225 GLY A N 1
ATOM 1754 C CA . GLY A 1 225 ? -6.327 -17.955 5.344 1.00 60.97 225 GLY A CA 1
ATOM 1755 C C . GLY A 1 225 ? -7.511 -18.446 4.504 1.00 60.97 225 GLY A C 1
ATOM 1756 O O . GLY A 1 225 ? -8.616 -18.685 4.985 1.00 60.97 225 GLY A O 1
ATOM 1757 N N . SER A 1 226 ? -7.269 -18.668 3.220 1.00 50.53 226 SER A N 1
ATOM 1758 C CA . SER A 1 226 ? -8.169 -19.339 2.272 1.00 50.53 226 SER A CA 1
ATOM 1759 C C . SER A 1 226 ? -8.286 -20.853 2.531 1.00 50.53 226 SER A C 1
ATOM 1761 O O . SER A 1 226 ? -8.381 -21.653 1.607 1.00 50.53 226 SER A O 1
ATOM 1763 N N . SER A 1 227 ? -8.276 -21.268 3.800 1.00 41.94 227 SER A N 1
ATOM 1764 C CA . SER A 1 227 ? -8.531 -22.650 4.213 1.00 41.94 227 SER A CA 1
ATOM 1765 C C . SER A 1 227 ? -10.037 -22.884 4.361 1.00 41.94 227 SER A C 1
ATOM 1767 O O . SER A 1 227 ? -10.543 -23.060 5.470 1.00 41.94 227 SER A O 1
ATOM 1769 N N . GLN A 1 228 ? -10.751 -22.845 3.234 1.00 34.69 228 GLN A N 1
ATOM 1770 C CA . GLN A 1 228 ? -12.044 -23.506 3.029 1.00 34.69 228 GLN A CA 1
ATOM 1771 C C . GLN A 1 228 ? -12.076 -24.136 1.643 1.00 34.69 228 GLN A C 1
ATOM 1773 O O . GLN A 1 228 ? -11.746 -23.419 0.672 1.00 34.69 228 GLN A O 1
#

Secondary structure (DSSP, 8-state):
-----HHHHHHHHHHHHHHHHHHHHHHHTTS---S----S-STT-TTTTS-S--S----TTGGGTS-SSPPTT-TTSSS---TT---EEEETTEEEE-------SS-TT--HHHH-HHHH-----S---HHHHHHHHHHHHHHTHHHH-TTSS--SHHHHTT-----GGGGTTSTTHHHHHHHHHHH-STTSSS--SPPP-TTTS-HHHHHHHHHHHTSTTTTS-S--

Foldseek 3Di:
DDDPPPVVVVVVVVVVVVVVVVVVVVVVVPPPPPPPPPPPPPDPDPCPVPPPPPVDDDPPPCDPVPDPDQDPPDPPRPPDDDPPDADWDQDPNDTDHQDDDDDDQADDPLDDCNGGVLLADDDQPDDLDPVLQVLLLVLCVVQPCQQQNQQQCRPHPCVVVPQDDHRLLVLLPPPSSLSNQLVCQAQNQCPPVVHHRGHHNNVVDGSSNSSSNSSNCNDPNGNPDPPD

pLDDT: mean 77.65, std 17.41, range [34.69, 98.31]

Sequence (228 aa):
MLKKDETTSKKCLYGSILAILLLSATTVGAMEQYPYFDPQQGFGIENDASPWFDGKDYPFFREMYDGKSLKPQEEGSYQNFPEKSVPVRIVLGKVVRIFDPFIPAVSGDGAGAKGNPREFNPKNPTQSSAASLKRGETLFNTYCAACHGEDGLSQTVVVEKGVPAPPITAFFQMPTAAPHLYNKIKYGSFFQEPRGFMPSYGAQTSVRDRWDMVNYMMSDTFGKGSSQ